Protein AF-A0A800DPE7-F1 (afdb_monomer)

Sequence (285 aa):
PIENLDELPYPSWHLVDTGCYPMPLSGEPFLMVATSKRFVKGVCDEIIATKRKFRWVCNSRVDSVNKALLYLMKEAGCWMIGYGIESGNQGILDMAGKGTTLKQAENAVKWAKEASLEVTGHLIVGLPYEDEKTINQTIKFAKQLELDYAQFYCAVPFPGSQLYNIAKENRWINTSDWRMFEQNYSVLDTEKISAKKIMKLRRKAYRKFYIRPKMFFRLFSKVSSVNKLVNLSRTAVDFISWVIDSRKEGYEWGSRKKTPLIGRILKGVSVLSSLLKMKKQPYVR

Mean predicted aligned error: 12.13 Å

Secondary structure (DSSP, 8-state):
--S-GGGS-TT-GGGS-GGG-BPTTT--B-------HHHHHHHHHHHHHTT----EEEEE-SSS--HHHHHHHHHTTEEEEEEEEE-S-HHHHHHTT----HHHHHHHHHHHHHTT-EEEEEEEES-TT--HHHHHHHHHHHHHS--SEEEEEEP---TTSHHHHHHHHTT-B----GGG-STTS--B--SS--HHHHHHHHHHHHHHHHT-HHHHHHHHHT---HHHHHHHHHHHHHHHHHHH-TTTT---TTS-----HHHHHHHHHSS-STTS----PPP--

Foldseek 3Di:
DPPDPVPDDPPDPVPDDQLVPADVPPRDRDDDDDDALVNLLVLLVVLVVVVPDDADEEEDELVRDDLVSLLSCVSSHYAAYEYAPAFLDQVLCVVVVVPDDLVSVQRSLVSNVVSNHAYEYEYEFPRPPDALVRLVSRLVSLQVRPHLHYDYWYDALDPPDPSVVVCVVQVQQQDPDPVQRGGLFDRGDDPRDGRVVRNVSNLVSLCSRCVDPVNVVVVVVPDPDPVVVVVVVVVVVLSVCVSPDPPPPPDDPPDPDDDPVVVVVVVVVVDDDVPPPPPDDDDDD

Structure (mmCIF, N/CA/C/O backbone):
data_AF-A0A800DPE7-F1
#
_entry.id   AF-A0A800DPE7-F1
#
loop_
_atom_site.group_PDB
_atom_site.id
_atom_site.type_symbol
_atom_site.label_atom_id
_atom_site.label_alt_id
_atom_site.label_comp_id
_atom_site.label_asym_id
_atom_site.label_entity_id
_atom_site.label_seq_id
_atom_site.pdbx_PDB_ins_code
_atom_site.Cartn_x
_atom_site.Cartn_y
_atom_site.Cartn_z
_atom_site.occupancy
_atom_site.B_iso_or_equiv
_atom_site.auth_seq_id
_atom_site.auth_comp_id
_atom_site.auth_asym_id
_atom_site.auth_atom_id
_atom_site.pdbx_PDB_model_num
ATOM 1 N N . PRO A 1 1 ? -23.110 -17.442 -12.988 1.00 55.81 1 PRO A N 1
ATOM 2 C CA . PRO A 1 1 ? -22.304 -16.765 -11.941 1.00 55.81 1 PRO A CA 1
ATOM 3 C C . PRO A 1 1 ? -23.156 -15.738 -11.193 1.00 55.81 1 PRO A C 1
ATOM 5 O O . PRO A 1 1 ? -23.942 -15.043 -11.826 1.00 55.81 1 PRO A O 1
ATOM 8 N N . ILE A 1 2 ? -23.030 -15.662 -9.869 1.00 57.25 2 ILE A N 1
ATOM 9 C CA . ILE A 1 2 ? -23.722 -14.640 -9.072 1.00 57.25 2 ILE A CA 1
ATOM 10 C C . ILE A 1 2 ? -23.016 -13.307 -9.332 1.00 57.25 2 ILE A C 1
ATOM 12 O O . ILE A 1 2 ? -21.839 -13.171 -9.002 1.00 57.25 2 ILE A O 1
ATOM 16 N N . GLU A 1 3 ? -23.705 -12.353 -9.962 1.00 56.81 3 GLU A N 1
ATOM 17 C CA . GLU A 1 3 ? -23.115 -11.060 -10.348 1.00 56.81 3 GLU A CA 1
ATOM 18 C C . GLU A 1 3 ? -22.782 -10.185 -9.132 1.00 56.81 3 GLU A C 1
ATOM 20 O O . GLU A 1 3 ? -21.788 -9.460 -9.146 1.00 56.81 3 GLU A O 1
ATOM 25 N N . ASN A 1 4 ? -23.566 -10.299 -8.054 1.00 63.38 4 ASN A N 1
ATOM 26 C CA . ASN A 1 4 ? -23.390 -9.520 -6.835 1.00 63.38 4 ASN A CA 1
ATOM 27 C C . ASN A 1 4 ? -23.557 -10.379 -5.568 1.00 63.38 4 ASN A C 1
ATOM 29 O O . ASN A 1 4 ? -24.661 -10.641 -5.097 1.00 63.38 4 ASN A O 1
ATOM 33 N N . LEU A 1 5 ? -22.433 -10.793 -4.977 1.00 62.06 5 LEU A N 1
ATOM 34 C CA . LEU A 1 5 ? -22.394 -11.582 -3.735 1.00 62.06 5 LEU A CA 1
ATOM 35 C C . LEU A 1 5 ? -23.015 -10.864 -2.522 1.00 62.06 5 LEU A C 1
ATOM 37 O O . LEU A 1 5 ? -23.369 -11.529 -1.548 1.00 62.06 5 LEU A O 1
ATOM 41 N N . ASP A 1 6 ? -23.150 -9.533 -2.553 1.00 63.12 6 ASP A N 1
ATOM 42 C CA . ASP A 1 6 ? -23.712 -8.771 -1.433 1.00 63.12 6 ASP A CA 1
ATOM 43 C C . ASP A 1 6 ? -25.246 -8.930 -1.309 1.00 63.12 6 ASP A C 1
ATOM 45 O O . ASP A 1 6 ? -25.792 -8.688 -0.226 1.00 63.12 6 ASP A O 1
ATOM 49 N N . GLU A 1 7 ? -25.931 -9.394 -2.363 1.00 68.38 7 GLU A N 1
ATOM 50 C CA . GLU A 1 7 ? -27.391 -9.607 -2.398 1.00 68.38 7 GLU A CA 1
ATOM 51 C C . GLU A 1 7 ? -27.841 -10.901 -1.704 1.00 68.38 7 GLU A C 1
ATOM 53 O O . GLU A 1 7 ? -28.983 -11.002 -1.254 1.00 68.38 7 GLU A O 1
ATOM 58 N N . LEU A 1 8 ? -26.948 -11.878 -1.534 1.00 64.12 8 LEU A N 1
ATOM 59 C CA . LEU A 1 8 ? -27.284 -13.145 -0.881 1.00 64.12 8 LEU A CA 1
ATOM 60 C C . LEU A 1 8 ? -27.509 -12.960 0.626 1.00 64.12 8 LEU A C 1
ATOM 62 O O . LEU A 1 8 ? -26.723 -12.265 1.271 1.00 64.12 8 LEU A O 1
ATOM 66 N N . PRO A 1 9 ? -28.519 -13.601 1.243 1.00 63.00 9 PRO A N 1
ATOM 67 C CA . PRO A 1 9 ? -28.660 -13.607 2.696 1.00 63.00 9 PRO A CA 1
ATOM 68 C C . PRO A 1 9 ? -27.379 -14.115 3.391 1.00 63.00 9 PRO A C 1
ATOM 70 O O . PRO A 1 9 ? -26.614 -14.907 2.849 1.00 63.00 9 PRO A O 1
ATOM 73 N N . TYR A 1 10 ? -27.092 -13.607 4.593 1.00 60.38 10 TYR A N 1
ATOM 74 C CA . TYR A 1 10 ? -25.918 -14.014 5.372 1.00 60.38 10 TYR A CA 1
ATOM 75 C C . TYR A 1 10 ? -26.378 -14.699 6.660 1.00 60.38 10 TYR A C 1
ATOM 77 O O . TYR A 1 10 ? -27.172 -14.084 7.375 1.00 60.38 10 TYR A O 1
ATOM 85 N N . PRO A 1 11 ? -25.863 -15.893 7.007 1.00 60.06 11 PRO A N 1
ATOM 86 C CA . PRO A 1 11 ? -24.931 -16.731 6.243 1.00 60.06 11 PRO A CA 1
ATOM 87 C C . PRO A 1 11 ? -25.635 -17.633 5.205 1.00 60.06 11 PRO A C 1
ATOM 89 O O . PRO A 1 11 ? -26.439 -18.484 5.574 1.00 60.06 11 PRO A O 1
ATOM 92 N N . SER A 1 12 ? -25.338 -17.507 3.904 1.00 66.69 12 SER A N 1
ATOM 93 C CA . SER A 1 12 ? -25.929 -18.392 2.874 1.00 66.69 12 SER A CA 1
ATOM 94 C C . SER A 1 12 ? -24.943 -18.847 1.793 1.00 66.69 12 SER A C 1
ATOM 96 O O . SER A 1 12 ? -25.282 -18.955 0.621 1.00 66.69 12 SER A O 1
ATOM 98 N N . TRP A 1 13 ? -23.709 -19.175 2.194 1.00 63.56 13 TRP A N 1
ATOM 99 C CA . TRP A 1 13 ? -22.682 -19.751 1.304 1.00 63.56 13 TRP A CA 1
ATOM 100 C C . TRP A 1 13 ? -23.112 -21.059 0.625 1.00 63.56 13 TRP A C 1
ATOM 102 O O . TRP A 1 13 ? -22.616 -21.375 -0.448 1.00 63.56 13 TRP A O 1
ATOM 112 N N . HIS A 1 14 ? -24.054 -21.794 1.223 1.00 67.50 14 HIS A N 1
ATOM 113 C CA . HIS A 1 14 ? -24.634 -23.012 0.651 1.00 67.50 14 HIS A CA 1
ATOM 114 C C . HIS A 1 14 ? -25.471 -22.758 -0.616 1.00 67.50 14 HIS A C 1
ATOM 116 O O . HIS A 1 14 ? -25.805 -23.708 -1.311 1.00 67.50 14 HIS A O 1
ATOM 122 N N . LEU A 1 15 ? -25.818 -21.499 -0.913 1.00 68.00 15 LEU A N 1
ATOM 123 C CA . LEU A 1 15 ? -26.561 -21.114 -2.117 1.00 68.00 15 LEU A CA 1
ATOM 124 C C . LEU A 1 15 ? -25.651 -20.828 -3.322 1.00 68.00 15 LEU A C 1
ATOM 126 O O . LEU A 1 15 ? -26.152 -20.548 -4.408 1.00 68.00 15 LEU A O 1
ATOM 130 N N . VAL A 1 16 ? -24.325 -20.852 -3.146 1.00 68.12 16 VAL A N 1
ATOM 131 C CA . VAL A 1 16 ? -23.373 -20.599 -4.233 1.00 68.12 16 VAL A CA 1
ATOM 132 C C . VAL A 1 16 ? -23.043 -21.916 -4.928 1.00 68.12 16 VAL A C 1
ATOM 134 O O . VAL A 1 16 ? -22.449 -22.800 -4.317 1.00 68.12 16 VAL A O 1
ATOM 137 N N . ASP A 1 17 ? -23.391 -22.029 -6.211 1.00 71.25 17 ASP A N 1
ATOM 138 C CA . ASP A 1 17 ? -22.970 -23.157 -7.043 1.00 71.25 17 ASP A CA 1
ATOM 139 C C . ASP A 1 17 ? -21.449 -23.118 -7.263 1.00 71.25 17 ASP A C 1
ATOM 141 O O . ASP A 1 17 ? -20.912 -22.261 -7.973 1.00 71.25 17 ASP A O 1
ATOM 145 N N . THR A 1 18 ? -20.744 -24.045 -6.616 1.00 66.50 18 THR A N 1
ATOM 146 C CA . THR A 1 18 ? -19.285 -24.168 -6.685 1.00 66.50 18 THR A CA 1
ATOM 147 C C . THR A 1 18 ? -18.812 -24.938 -7.914 1.00 66.50 18 THR A C 1
ATOM 149 O O . THR A 1 18 ? -17.633 -24.842 -8.256 1.00 66.50 18 THR A O 1
ATOM 152 N N . GLY A 1 19 ? -19.705 -25.641 -8.626 1.00 71.56 19 GLY A N 1
ATOM 153 C CA . GLY A 1 19 ? -19.376 -26.385 -9.847 1.00 71.56 19 GLY A CA 1
ATOM 154 C C . GLY A 1 19 ? -18.875 -25.486 -10.981 1.00 71.56 19 GLY A C 1
ATOM 155 O O . GLY A 1 19 ? -18.134 -25.931 -11.854 1.00 71.56 19 GLY A O 1
ATOM 156 N N . CYS A 1 20 ? -19.200 -24.193 -10.924 1.00 67.38 20 CYS A N 1
ATOM 157 C CA . CYS A 1 20 ? -18.728 -23.178 -11.862 1.00 67.38 20 CYS A CA 1
ATOM 158 C C . CYS A 1 20 ? -17.261 -22.745 -11.649 1.00 67.38 20 CYS A C 1
ATOM 160 O O . CYS A 1 20 ? -16.738 -21.973 -12.455 1.00 67.38 20 CYS A O 1
ATOM 162 N N . TYR A 1 21 ? -16.596 -23.194 -10.580 1.00 65.69 21 TYR A N 1
ATOM 163 C CA . TYR A 1 21 ? -15.249 -22.757 -10.207 1.00 65.69 21 TYR A CA 1
ATOM 164 C C . TYR A 1 21 ? -14.348 -23.974 -9.937 1.00 65.69 21 TYR A C 1
ATOM 166 O O . TYR A 1 21 ? -14.198 -24.373 -8.787 1.00 65.69 21 TYR A O 1
ATOM 174 N N . PRO A 1 22 ? -13.752 -24.600 -10.967 1.00 71.31 22 PRO A N 1
ATOM 175 C CA . PRO A 1 22 ? -12.845 -25.736 -10.791 1.00 71.31 22 PRO A CA 1
ATOM 176 C C . PRO A 1 22 ? -11.406 -25.285 -10.499 1.00 71.31 22 PRO A C 1
ATOM 178 O O . PRO A 1 22 ? -10.876 -24.388 -11.162 1.00 71.31 22 PRO A O 1
ATOM 181 N N . MET A 1 23 ? -10.744 -25.907 -9.517 1.00 66.75 23 MET A N 1
ATOM 182 C CA . MET A 1 23 ? -9.359 -25.580 -9.167 1.00 66.75 23 MET A CA 1
ATOM 183 C C . MET A 1 23 ? -8.428 -25.912 -10.337 1.00 66.75 23 MET A C 1
ATOM 185 O O . MET A 1 23 ? -8.473 -27.037 -10.852 1.00 66.75 23 MET A O 1
ATOM 189 N N . PRO A 1 24 ? -7.519 -24.995 -10.719 1.00 44.56 24 PRO A N 1
ATOM 190 C CA . PRO A 1 24 ? -6.449 -25.336 -11.641 1.00 44.56 24 PRO A CA 1
ATOM 191 C C . PRO A 1 24 ? -5.634 -26.476 -11.020 1.00 44.56 24 PRO A C 1
ATOM 193 O O . PRO A 1 24 ? -5.168 -26.335 -9.892 1.00 44.56 24 PRO A O 1
ATOM 196 N N . LEU A 1 25 ? -5.456 -27.573 -11.764 1.00 63.28 25 LEU A N 1
ATOM 197 C CA . LEU A 1 25 ? -4.723 -28.812 -11.428 1.00 63.28 25 LEU A CA 1
ATOM 198 C C . LEU A 1 25 ? -5.545 -29.968 -10.839 1.00 63.28 25 LEU A C 1
ATOM 200 O O . LEU A 1 25 ? -5.299 -31.099 -11.247 1.00 63.28 25 LEU A O 1
ATOM 204 N N . SER A 1 26 ? -6.493 -29.739 -9.925 1.00 79.06 26 SER A N 1
ATOM 205 C CA . SER A 1 26 ? -7.297 -30.842 -9.359 1.00 79.06 26 SER A CA 1
ATOM 206 C C . SER A 1 26 ? -8.658 -31.019 -10.029 1.00 79.06 26 SER A C 1
ATOM 208 O O . SER A 1 26 ? -9.234 -32.094 -9.929 1.00 79.06 26 SER A O 1
ATOM 210 N N . GLY A 1 27 ? -9.193 -29.983 -10.685 1.00 74.62 27 GLY A N 1
ATOM 211 C CA . GLY A 1 27 ? -10.546 -30.005 -11.257 1.00 74.62 27 GLY A CA 1
ATOM 212 C C . GLY A 1 27 ? -11.671 -29.974 -10.216 1.00 74.62 27 GLY A C 1
ATOM 213 O O . GLY A 1 27 ? -12.833 -29.841 -10.583 1.00 74.62 27 GLY A O 1
ATOM 214 N N . GLU A 1 28 ? -11.329 -30.045 -8.929 1.00 76.50 28 GLU A N 1
ATOM 215 C CA . GLU A 1 28 ? -12.284 -30.014 -7.825 1.00 76.50 28 GLU A CA 1
ATOM 216 C C . GLU A 1 28 ? -13.000 -28.657 -7.745 1.00 76.50 28 GLU A C 1
ATOM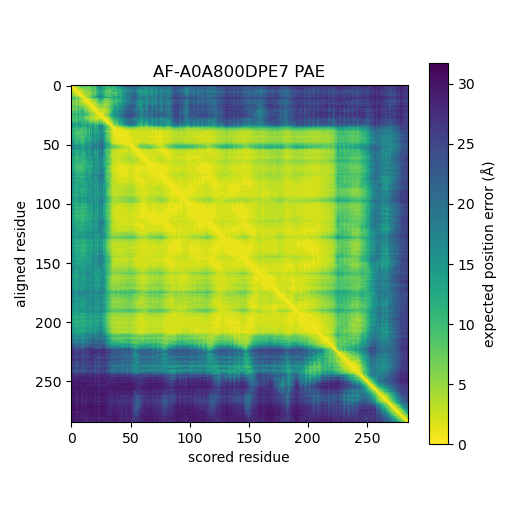 218 O O . GLU A 1 28 ? -12.336 -27.615 -7.860 1.00 76.50 28 GLU A O 1
ATOM 223 N N . PRO A 1 29 ? -14.325 -28.640 -7.503 1.00 72.50 29 PRO A N 1
ATOM 224 C CA . PRO A 1 29 ? -15.065 -27.417 -7.225 1.00 72.50 29 PRO A CA 1
ATOM 225 C C . PRO A 1 29 ? -14.457 -26.689 -6.024 1.00 72.50 29 PRO A C 1
ATOM 227 O O . PRO A 1 29 ? -14.269 -27.274 -4.955 1.00 72.50 29 PRO A O 1
ATOM 230 N N . PHE A 1 30 ? -14.180 -25.395 -6.160 1.00 57.34 30 PHE A N 1
ATOM 231 C CA . PHE A 1 30 ? -13.691 -24.573 -5.060 1.00 57.34 30 PHE A CA 1
ATOM 232 C C . PHE A 1 30 ? -14.443 -23.252 -4.977 1.00 57.34 30 PHE A C 1
ATOM 234 O O . PHE A 1 30 ? -14.686 -22.572 -5.968 1.00 57.34 30 PHE A O 1
ATOM 241 N N . LEU A 1 31 ? -14.772 -22.848 -3.753 1.00 56.03 31 LEU A N 1
ATOM 242 C CA . LEU A 1 31 ? -15.312 -21.526 -3.471 1.00 56.03 31 LEU A CA 1
ATOM 243 C C . LEU A 1 31 ? -14.218 -20.675 -2.835 1.00 56.03 31 LEU A C 1
ATOM 245 O O . LEU A 1 31 ? -13.852 -20.884 -1.677 1.00 56.03 31 LEU A O 1
ATOM 249 N N . MET A 1 32 ? -13.702 -19.688 -3.569 1.00 50.78 32 MET A N 1
ATOM 250 C CA . MET A 1 32 ? -12.848 -18.669 -2.965 1.00 50.78 32 MET A CA 1
ATOM 251 C C . MET A 1 32 ? -13.730 -17.649 -2.242 1.00 50.78 32 MET A C 1
ATOM 253 O O . MET A 1 32 ? -14.281 -16.735 -2.852 1.00 50.78 32 MET A O 1
ATOM 257 N N . VAL A 1 33 ? -13.864 -17.794 -0.923 1.00 52.16 33 VAL A N 1
ATOM 258 C CA . VAL A 1 33 ? -14.533 -16.785 -0.096 1.00 52.16 33 VAL A CA 1
ATOM 259 C C . VAL A 1 33 ? -13.566 -15.623 0.123 1.00 52.16 33 VAL A C 1
ATOM 261 O O . VAL A 1 33 ? -12.715 -15.651 1.011 1.00 52.16 33 VAL A O 1
ATOM 264 N N . ALA A 1 34 ? -13.680 -14.592 -0.711 1.00 54.34 34 ALA A N 1
ATOM 265 C CA . ALA A 1 34 ? -13.050 -13.307 -0.443 1.00 54.34 34 ALA A CA 1
ATOM 266 C C . ALA A 1 34 ? -13.840 -12.558 0.643 1.00 54.34 34 ALA A C 1
ATOM 268 O O . ALA A 1 34 ? -15.069 -12.618 0.696 1.00 54.34 34 ALA A O 1
ATOM 269 N N . THR A 1 35 ? -13.148 -11.828 1.517 1.00 64.75 35 THR A N 1
ATOM 270 C CA . THR A 1 35 ? -13.793 -10.988 2.536 1.00 64.75 35 THR A CA 1
ATOM 271 C C . THR A 1 35 ? -14.645 -9.902 1.874 1.00 64.75 35 THR A C 1
ATOM 273 O O . THR A 1 35 ? -14.100 -8.938 1.335 1.00 64.75 35 THR A O 1
ATOM 276 N N . SER A 1 36 ? -15.973 -10.040 1.928 1.00 77.69 36 SER A N 1
ATOM 277 C CA . SER A 1 36 ? -16.912 -9.009 1.475 1.00 77.69 36 SER A CA 1
ATOM 278 C C . SER A 1 36 ? -17.147 -7.954 2.556 1.00 77.69 36 SER A C 1
ATOM 280 O O . SER A 1 36 ? -16.926 -8.192 3.750 1.00 77.69 36 SER A O 1
ATOM 282 N N . LYS A 1 37 ? -17.657 -6.782 2.156 1.00 81.75 37 LYS A N 1
ATOM 283 C CA . LYS A 1 37 ? -18.055 -5.720 3.099 1.00 81.75 37 LYS A CA 1
ATOM 284 C C . LYS A 1 37 ? -19.069 -6.247 4.115 1.00 81.75 37 LYS A C 1
ATOM 286 O O . LYS A 1 37 ? -18.974 -5.935 5.301 1.00 81.75 37 LYS A O 1
ATOM 291 N N . ARG A 1 38 ? -20.003 -7.086 3.655 1.00 81.06 38 ARG A N 1
ATOM 292 C CA . ARG A 1 38 ? -21.035 -7.711 4.485 1.00 81.06 38 ARG A CA 1
ATOM 293 C C . ARG A 1 38 ? -20.459 -8.688 5.507 1.00 81.06 38 ARG A C 1
ATOM 295 O O . ARG A 1 38 ? -20.854 -8.631 6.668 1.00 81.06 38 ARG A O 1
ATOM 302 N N . PHE A 1 39 ? -19.504 -9.528 5.107 1.00 85.44 39 PHE A N 1
ATOM 303 C CA . PHE A 1 39 ? -18.824 -10.436 6.034 1.00 85.44 39 PHE A CA 1
ATOM 304 C C . PHE A 1 39 ? -18.105 -9.658 7.141 1.00 85.44 39 PHE A C 1
ATOM 306 O O . PHE A 1 39 ? -18.304 -9.932 8.323 1.00 85.44 39 PHE A O 1
ATOM 313 N N . VAL A 1 40 ? -17.325 -8.634 6.770 1.00 89.38 40 VAL A N 1
ATOM 314 C CA . VAL A 1 40 ? -16.604 -7.799 7.745 1.00 89.38 40 VAL A CA 1
ATOM 315 C C . VAL A 1 40 ? -17.580 -7.094 8.684 1.00 89.38 40 VAL A C 1
ATOM 317 O O . VAL A 1 40 ? -17.338 -7.069 9.891 1.00 89.38 40 VAL A O 1
ATOM 320 N N . LYS A 1 41 ? -18.699 -6.577 8.158 1.00 90.69 41 LYS A N 1
ATOM 321 C CA . LYS A 1 41 ? -19.769 -5.995 8.973 1.00 90.69 41 LYS A CA 1
ATOM 322 C C . LYS A 1 41 ? -20.285 -6.999 10.010 1.00 90.69 41 LYS A C 1
ATOM 324 O O . LYS A 1 41 ? -20.274 -6.675 11.189 1.00 90.69 41 LYS A O 1
ATOM 329 N N . GLY A 1 42 ? -20.656 -8.211 9.591 1.00 88.19 42 GLY A N 1
ATOM 330 C CA . GLY A 1 42 ? -21.172 -9.245 10.496 1.00 88.19 42 GLY A CA 1
ATOM 331 C C . GLY A 1 42 ? -20.177 -9.650 11.586 1.00 88.19 42 GLY A C 1
ATOM 332 O O . GLY A 1 42 ? -20.554 -9.777 12.746 1.00 88.19 42 GLY A O 1
ATOM 333 N N . VAL A 1 43 ? -18.889 -9.772 11.246 1.00 88.25 43 VAL A N 1
ATOM 334 C CA . VAL A 1 43 ? -17.830 -10.026 12.239 1.00 88.25 43 VAL A CA 1
ATOM 335 C C . VAL A 1 43 ? -17.730 -8.878 13.246 1.00 88.25 43 VAL A C 1
ATOM 337 O O . VAL A 1 43 ? -17.605 -9.124 14.444 1.00 88.25 43 VAL A O 1
ATOM 340 N N . CYS A 1 44 ? -17.790 -7.626 12.787 1.00 91.25 44 CYS A N 1
ATOM 341 C CA . CYS A 1 44 ? -17.728 -6.468 13.676 1.00 91.25 44 CYS A CA 1
ATOM 342 C C . CYS A 1 44 ? -18.957 -6.377 14.590 1.00 91.25 44 CYS A C 1
ATOM 344 O O . CYS A 1 44 ? -18.791 -6.175 15.792 1.00 91.25 44 CYS A O 1
ATOM 346 N N . ASP A 1 45 ? -20.156 -6.573 14.037 1.00 93.00 45 ASP A N 1
ATOM 347 C CA . ASP A 1 45 ? -21.413 -6.580 14.791 1.00 93.00 45 ASP A CA 1
ATOM 348 C C . ASP A 1 45 ? -21.365 -7.631 15.914 1.00 93.00 45 ASP A C 1
ATOM 350 O O . ASP A 1 45 ? -21.681 -7.324 17.061 1.00 93.00 45 ASP A O 1
ATOM 354 N N . GLU A 1 46 ? -20.880 -8.842 15.619 1.00 89.12 46 GLU A N 1
ATOM 355 C CA . GLU A 1 46 ? -20.760 -9.926 16.602 1.00 89.12 46 GLU A CA 1
ATOM 356 C C . GLU A 1 46 ? -19.726 -9.617 17.697 1.00 89.12 46 GLU A C 1
ATOM 358 O O . GLU A 1 46 ? -19.957 -9.876 18.882 1.00 89.12 46 GLU A O 1
ATOM 363 N N . ILE A 1 47 ? -18.583 -9.018 17.339 1.00 84.88 47 ILE A N 1
ATOM 364 C CA . ILE A 1 47 ? -17.574 -8.582 18.320 1.00 84.88 47 ILE A CA 1
ATOM 365 C C . ILE A 1 47 ? -18.177 -7.565 19.297 1.00 84.88 47 ILE A C 1
ATOM 367 O O . ILE A 1 47 ? -17.954 -7.667 20.510 1.00 84.88 47 ILE A O 1
ATOM 371 N N . ILE A 1 48 ? -18.946 -6.605 18.776 1.00 91.44 48 ILE A N 1
ATOM 372 C CA . ILE A 1 48 ? -19.598 -5.556 19.566 1.00 91.44 48 ILE A CA 1
ATOM 373 C C . ILE A 1 48 ? -20.700 -6.161 20.445 1.00 91.44 48 ILE A C 1
ATOM 375 O O . ILE A 1 48 ? -20.705 -5.928 21.657 1.00 91.44 48 ILE A O 1
ATOM 379 N N . ALA A 1 49 ? -21.575 -6.995 19.877 1.00 92.06 49 ALA A N 1
ATOM 380 C CA . ALA A 1 49 ? -22.678 -7.645 20.586 1.00 92.06 49 ALA A CA 1
ATOM 381 C C . ALA A 1 49 ? -22.182 -8.523 21.746 1.00 92.06 49 ALA A C 1
ATOM 383 O O . ALA A 1 49 ? -22.701 -8.449 22.862 1.00 92.06 49 ALA A O 1
ATOM 384 N N . THR A 1 50 ? -21.113 -9.290 21.518 1.00 87.31 50 THR A N 1
ATOM 385 C CA . THR A 1 50 ? -20.493 -10.148 22.541 1.00 87.31 50 THR A CA 1
ATOM 386 C C . THR A 1 50 ? -19.575 -9.393 23.505 1.00 87.31 50 THR A C 1
ATOM 388 O O . THR A 1 50 ? -19.019 -9.997 24.425 1.00 87.31 50 THR A O 1
ATOM 391 N N . LYS A 1 51 ? -19.405 -8.073 23.325 1.00 89.38 51 LYS A N 1
ATOM 392 C CA . LYS A 1 51 ? -18.561 -7.187 24.148 1.00 89.38 51 LYS A CA 1
ATOM 393 C C . LYS A 1 51 ? -17.116 -7.682 24.286 1.00 89.38 51 LYS A C 1
ATOM 395 O O . LYS A 1 51 ? -16.454 -7.429 25.301 1.00 89.38 51 LYS A O 1
ATOM 400 N N . ARG A 1 52 ? -16.601 -8.388 23.275 1.00 77.06 52 ARG A N 1
ATOM 401 C CA . ARG A 1 52 ? -15.226 -8.901 23.277 1.00 77.06 52 ARG A CA 1
ATOM 402 C C . ARG A 1 52 ? -14.244 -7.747 23.112 1.00 77.06 52 ARG A C 1
ATOM 404 O O . ARG A 1 52 ? -14.367 -6.926 22.213 1.00 77.06 52 ARG A O 1
ATOM 411 N N . LYS A 1 53 ? -13.227 -7.701 23.974 1.00 78.38 53 LYS A N 1
ATOM 412 C CA . LYS A 1 53 ? -12.213 -6.638 23.968 1.00 78.38 53 LYS A CA 1
ATOM 413 C C . LYS A 1 53 ? -10.879 -7.174 23.471 1.00 78.38 53 LYS A C 1
ATOM 415 O O . LYS A 1 53 ? -10.067 -7.656 24.256 1.00 78.38 53 LYS A O 1
ATOM 420 N N . PHE A 1 54 ? -10.635 -7.062 22.172 1.00 77.88 54 PHE A N 1
ATOM 421 C CA . PHE A 1 54 ? -9.319 -7.310 21.591 1.00 77.88 54 PHE A CA 1
ATOM 422 C C . PHE A 1 54 ? -9.032 -6.321 20.464 1.00 77.88 54 PHE A C 1
ATOM 424 O O . PHE A 1 54 ? -9.932 -5.721 19.884 1.00 77.88 54 PHE A O 1
ATOM 431 N N . ARG A 1 55 ? -7.743 -6.118 20.189 1.00 77.69 55 ARG A N 1
ATOM 432 C CA . ARG A 1 55 ? -7.273 -5.221 19.135 1.00 77.69 55 ARG A CA 1
ATOM 433 C C . ARG A 1 55 ? -6.840 -6.036 17.934 1.00 77.69 55 ARG A C 1
ATOM 435 O O . ARG A 1 55 ? -6.091 -6.997 18.094 1.00 77.69 55 ARG A O 1
ATOM 442 N N . TRP A 1 56 ? -7.237 -5.604 16.747 1.00 82.69 56 TRP A N 1
ATOM 443 C CA . TRP A 1 56 ? -6.858 -6.264 15.504 1.00 82.69 56 TRP A CA 1
ATOM 444 C C . TRP A 1 56 ? -6.472 -5.260 14.417 1.00 82.69 56 TRP A C 1
ATOM 446 O O . TRP A 1 56 ? -6.661 -4.047 14.551 1.00 82.69 56 TRP A O 1
ATOM 456 N N . VAL A 1 57 ? -5.838 -5.792 13.377 1.00 85.94 57 VAL A N 1
ATOM 457 C CA . VAL A 1 57 ? -5.389 -5.067 12.188 1.00 85.94 57 VAL A CA 1
ATOM 458 C C . VAL A 1 57 ? -5.807 -5.861 10.962 1.00 85.94 57 VAL A C 1
ATOM 460 O O . VAL A 1 57 ? -5.974 -7.078 11.045 1.00 85.94 57 VAL A O 1
ATOM 463 N N . CYS A 1 58 ? -5.955 -5.196 9.826 1.00 87.94 58 CYS A N 1
ATOM 464 C CA . CYS A 1 58 ? -6.278 -5.863 8.570 1.00 87.94 58 CYS A CA 1
ATOM 465 C C . CYS A 1 58 ? -5.608 -5.175 7.383 1.00 87.94 58 CYS A C 1
ATOM 467 O O . CYS A 1 58 ? -5.145 -4.039 7.492 1.00 87.94 58 CYS A O 1
ATOM 469 N N . ASN A 1 59 ? -5.592 -5.868 6.247 1.00 92.56 59 ASN A N 1
ATOM 470 C CA . ASN A 1 59 ? -5.240 -5.300 4.953 1.00 92.56 59 ASN A CA 1
ATOM 471 C C . ASN A 1 59 ? -6.483 -5.297 4.062 1.00 92.56 59 ASN A C 1
ATOM 473 O O . ASN A 1 59 ? -7.279 -6.231 4.116 1.00 92.56 59 ASN A O 1
ATOM 477 N N . SER A 1 60 ? -6.637 -4.266 3.239 1.00 93.38 60 SER A N 1
ATOM 478 C CA . SER A 1 60 ? -7.762 -4.122 2.320 1.00 93.38 60 SER A CA 1
ATOM 479 C C . SER A 1 60 ? -7.325 -3.474 1.010 1.00 93.38 60 SER A C 1
ATOM 481 O O . SER A 1 60 ? -6.310 -2.772 0.933 1.00 93.38 60 SER A O 1
ATOM 483 N N . ARG A 1 61 ? -8.133 -3.658 -0.034 1.00 93.69 61 ARG A N 1
ATOM 484 C CA . ARG A 1 61 ? -8.103 -2.768 -1.195 1.00 93.69 61 ARG A CA 1
ATOM 485 C C . ARG A 1 61 ? -8.786 -1.440 -0.860 1.00 93.69 61 ARG A C 1
ATOM 487 O O . ARG A 1 61 ? -9.587 -1.357 0.075 1.00 93.69 61 ARG A O 1
ATOM 494 N N . VAL A 1 62 ? -8.462 -0.407 -1.632 1.00 94.81 62 VAL A N 1
ATOM 495 C CA . VAL A 1 62 ? -8.996 0.954 -1.447 1.00 94.81 62 VAL A CA 1
ATOM 496 C C . VAL A 1 62 ? -10.445 1.105 -1.935 1.00 94.81 62 VAL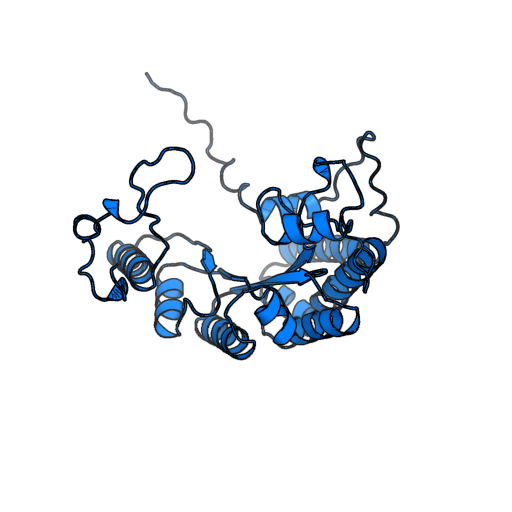 A C 1
ATOM 498 O O . VAL A 1 62 ? -11.162 1.977 -1.461 1.00 94.81 62 VAL A O 1
ATOM 501 N N . ASP A 1 63 ? -10.897 0.241 -2.842 1.00 93.56 63 ASP A N 1
ATOM 502 C CA . ASP A 1 63 ? -12.258 0.179 -3.400 1.00 93.56 63 ASP A CA 1
ATOM 503 C C . ASP A 1 63 ? -13.207 -0.741 -2.597 1.00 93.56 63 ASP A C 1
ATOM 505 O O . ASP A 1 63 ? -14.433 -0.661 -2.715 1.00 93.56 63 ASP A O 1
ATOM 509 N N . SER A 1 64 ? -12.661 -1.575 -1.709 1.00 91.12 64 SER A N 1
ATOM 510 C CA . SER A 1 64 ? -13.428 -2.510 -0.874 1.00 91.12 64 SER A CA 1
ATOM 511 C C . SER A 1 64 ? -13.938 -1.915 0.444 1.00 91.12 64 SER A C 1
ATOM 513 O O . SER A 1 64 ? -14.541 -2.634 1.236 1.00 91.12 64 SER A O 1
ATOM 515 N N . VAL A 1 65 ? -13.766 -0.615 0.692 1.00 92.69 65 VAL A N 1
ATOM 516 C CA . VAL A 1 65 ? -14.181 0.046 1.944 1.00 92.69 65 VAL A CA 1
ATOM 517 C C . VAL A 1 65 ? -15.128 1.217 1.695 1.00 92.69 65 VAL A C 1
ATOM 519 O O . VAL A 1 65 ? -15.171 1.792 0.611 1.00 92.69 65 VAL A O 1
ATOM 522 N N . ASN A 1 66 ? -15.895 1.583 2.718 1.00 94.38 66 ASN A N 1
ATOM 523 C CA . ASN A 1 66 ? -16.627 2.844 2.778 1.00 94.38 66 ASN A CA 1
ATOM 524 C C . ASN A 1 66 ? -16.525 3.425 4.195 1.00 94.38 66 ASN A C 1
ATOM 526 O O . ASN A 1 66 ? -16.051 2.761 5.120 1.00 94.38 66 ASN A O 1
ATOM 530 N N . LYS A 1 67 ? -16.967 4.673 4.364 1.00 95.62 67 LYS A N 1
ATOM 531 C CA . LYS A 1 67 ? -16.870 5.384 5.641 1.00 95.62 67 LYS A CA 1
ATOM 532 C C . LYS A 1 67 ? -17.564 4.629 6.783 1.00 95.62 67 LYS A C 1
ATOM 534 O O . LYS A 1 67 ? -16.929 4.392 7.803 1.00 95.62 67 LYS A O 1
ATOM 539 N N . ALA A 1 68 ? -18.815 4.199 6.598 1.00 96.25 68 ALA A N 1
ATOM 540 C CA . ALA A 1 68 ? -19.593 3.512 7.634 1.00 96.25 68 ALA A CA 1
ATOM 541 C C . ALA A 1 68 ? -18.917 2.222 8.131 1.00 96.25 68 ALA A C 1
ATOM 543 O O . ALA A 1 68 ? -18.800 2.011 9.337 1.00 96.25 68 ALA A O 1
ATOM 544 N N . LEU A 1 69 ? -18.399 1.404 7.210 1.00 95.94 69 LEU A N 1
ATOM 545 C CA . LEU A 1 69 ? -17.684 0.178 7.552 1.00 95.94 69 LEU A CA 1
ATOM 546 C C . LEU A 1 69 ? -16.434 0.469 8.392 1.00 95.94 69 LEU A C 1
ATOM 548 O O . LEU A 1 69 ? -16.177 -0.232 9.362 1.00 95.94 69 LEU A O 1
ATOM 552 N N . LEU A 1 70 ? -15.678 1.519 8.066 1.00 97.75 70 LEU A N 1
ATOM 553 C CA . LEU A 1 70 ? -14.459 1.871 8.800 1.00 97.75 70 LEU A CA 1
ATOM 554 C C . LEU A 1 70 ? -14.746 2.339 10.237 1.00 97.75 70 LEU A C 1
ATOM 556 O O . LEU A 1 70 ? -13.982 1.995 11.140 1.00 97.75 70 LEU A O 1
ATOM 560 N N . TYR A 1 71 ? -15.845 3.067 10.472 1.00 97.94 71 TYR A N 1
ATOM 561 C CA . TYR A 1 71 ? -16.292 3.399 11.835 1.00 97.94 71 TYR A CA 1
ATOM 562 C C . TYR A 1 71 ? -16.675 2.147 12.621 1.00 97.94 71 TYR A C 1
ATOM 564 O O . TYR A 1 71 ? -16.225 1.978 13.753 1.00 97.94 71 TYR A O 1
ATOM 572 N N . LEU A 1 72 ? -17.433 1.242 12.002 1.00 96.69 72 LEU A N 1
ATOM 573 C CA . LEU A 1 72 ? -17.825 -0.013 12.636 1.00 96.69 72 LEU A CA 1
ATOM 574 C C . LEU A 1 72 ? -16.603 -0.878 12.984 1.00 96.69 72 LEU A C 1
ATOM 576 O O . LEU A 1 72 ? -16.497 -1.403 14.089 1.00 96.69 72 LEU A O 1
ATOM 580 N N . MET A 1 73 ? -15.631 -0.976 12.073 1.00 95.88 73 MET A N 1
ATOM 581 C CA . MET A 1 73 ? -14.373 -1.680 12.330 1.00 95.88 73 MET A CA 1
ATOM 582 C C . MET A 1 73 ? -13.620 -1.065 13.513 1.00 95.88 73 MET A C 1
ATOM 584 O O . MET A 1 73 ? -13.081 -1.800 14.342 1.00 95.88 73 MET A O 1
ATOM 588 N N . LYS A 1 74 ? -13.573 0.272 13.607 1.00 95.56 74 LYS A N 1
ATOM 589 C CA . LYS A 1 74 ? -12.952 0.975 14.737 1.00 95.56 74 LYS A CA 1
ATOM 590 C C . LYS A 1 74 ? -13.622 0.609 16.060 1.00 95.56 74 LYS A C 1
ATOM 592 O O . LYS A 1 74 ? -12.919 0.321 17.030 1.00 95.56 74 LYS A O 1
ATOM 597 N N . GLU A 1 75 ? -14.950 0.626 16.091 1.00 95.38 75 GLU A N 1
ATOM 598 C CA . GLU A 1 75 ? -15.748 0.262 17.264 1.00 95.38 75 GLU A CA 1
ATOM 599 C C . GLU A 1 75 ? -15.502 -1.196 17.680 1.00 95.38 75 GLU A C 1
ATOM 601 O O . GLU A 1 75 ? -15.254 -1.473 18.852 1.00 95.38 75 GLU A O 1
ATOM 606 N N . ALA A 1 76 ? -15.417 -2.105 16.707 1.00 91.25 76 ALA A N 1
ATOM 607 C CA . ALA A 1 76 ? -15.096 -3.517 16.911 1.00 91.25 76 ALA A CA 1
ATOM 608 C C . ALA A 1 76 ? -13.615 -3.798 17.250 1.00 91.25 76 ALA A C 1
ATOM 610 O O . ALA A 1 76 ? -13.185 -4.951 17.249 1.00 91.25 76 ALA A O 1
ATOM 611 N N . GLY A 1 77 ? -12.798 -2.776 17.526 1.00 83.94 77 GLY A N 1
ATOM 612 C CA . GLY A 1 77 ? -11.418 -2.941 17.996 1.00 83.94 77 GLY A CA 1
ATOM 613 C C . GLY A 1 77 ? -10.340 -2.958 16.906 1.00 83.94 77 GLY A C 1
ATOM 614 O O . GLY A 1 77 ? -9.158 -3.163 17.224 1.00 83.94 77 GLY A O 1
ATOM 615 N N . CYS A 1 78 ? -10.685 -2.690 15.641 1.00 91.75 78 CYS A N 1
ATOM 616 C CA . CYS A 1 78 ? -9.682 -2.412 14.616 1.00 91.75 78 CYS A CA 1
ATOM 617 C C . CYS A 1 78 ? -8.976 -1.104 14.959 1.00 91.75 78 CYS A C 1
ATOM 619 O O . CYS A 1 78 ? -9.607 -0.069 15.175 1.00 91.75 78 CYS A O 1
ATOM 621 N N . TRP A 1 79 ? -7.649 -1.119 15.002 1.00 86.44 79 TRP A N 1
ATOM 622 C CA . TRP A 1 79 ? -6.884 0.098 15.282 1.00 86.44 79 TRP A CA 1
ATOM 623 C C 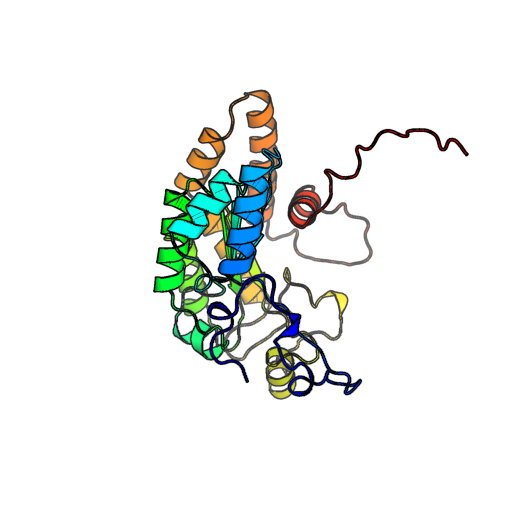. TRP A 1 79 ? -6.001 0.540 14.117 1.00 86.44 79 TRP A C 1
ATOM 625 O O . TRP A 1 79 ? -5.618 1.709 14.086 1.00 86.44 79 TRP A O 1
ATOM 635 N N . MET A 1 80 ? -5.710 -0.349 13.162 1.00 91.06 80 MET A N 1
ATOM 636 C CA . MET A 1 80 ? -4.911 -0.043 11.975 1.00 91.06 80 MET A CA 1
ATOM 637 C C . MET A 1 80 ? -5.389 -0.832 10.755 1.00 91.06 80 MET A C 1
ATOM 639 O O . MET A 1 80 ? -5.683 -2.024 10.860 1.00 91.06 80 MET A O 1
ATOM 643 N N . ILE A 1 81 ? -5.391 -0.176 9.595 1.00 95.62 81 ILE A N 1
ATOM 644 C CA . ILE A 1 81 ? -5.673 -0.781 8.290 1.00 95.62 81 ILE A CA 1
ATOM 645 C C . ILE A 1 81 ? -4.517 -0.539 7.309 1.00 95.62 81 ILE A C 1
ATOM 647 O O . ILE A 1 81 ? -3.968 0.562 7.230 1.00 95.62 81 ILE A O 1
ATOM 651 N N . GLY A 1 82 ? -4.125 -1.577 6.574 1.00 96.81 82 GLY A N 1
ATOM 652 C CA . GLY A 1 82 ? -3.164 -1.511 5.477 1.00 96.81 82 GLY A CA 1
ATOM 653 C C . GLY A 1 82 ? -3.866 -1.446 4.122 1.00 96.81 82 GLY A C 1
ATOM 654 O O . GLY A 1 82 ? -4.724 -2.276 3.834 1.00 96.81 82 GLY A O 1
ATOM 655 N N . TYR A 1 83 ? -3.498 -0.490 3.270 1.00 97.94 83 TYR A N 1
ATOM 656 C CA . TYR A 1 83 ? -4.019 -0.379 1.907 1.00 97.94 83 TYR A CA 1
ATOM 657 C C . TYR A 1 83 ? -2.956 -0.706 0.862 1.00 97.94 83 TYR A C 1
ATOM 659 O O . TYR A 1 83 ? -1.881 -0.103 0.848 1.00 97.94 83 TYR A O 1
ATOM 667 N N . GLY A 1 84 ? -3.290 -1.616 -0.055 1.00 96.62 84 GLY A N 1
ATOM 668 C CA . GLY A 1 84 ? -2.539 -1.828 -1.295 1.00 96.62 84 GLY A CA 1
ATOM 669 C C . GLY A 1 84 ? -2.762 -0.675 -2.270 1.00 96.62 84 GLY A C 1
ATOM 670 O O . GLY A 1 84 ? -3.714 -0.729 -3.045 1.00 96.62 84 GLY A O 1
ATOM 671 N N . ILE A 1 85 ? -1.913 0.356 -2.196 1.00 97.88 85 ILE A N 1
ATOM 672 C CA . ILE A 1 85 ? -1.951 1.554 -3.058 1.00 97.88 85 ILE A CA 1
ATOM 673 C C . ILE A 1 85 ? -1.119 1.337 -4.323 1.00 97.88 85 ILE A C 1
ATOM 675 O O . ILE A 1 85 ? -1.513 1.777 -5.393 1.00 97.88 85 ILE A O 1
ATOM 679 N N . GLU A 1 86 ? 0.014 0.646 -4.186 1.00 97.38 86 GLU A N 1
ATOM 680 C CA . GLU A 1 86 ? 0.929 0.218 -5.251 1.00 97.38 86 GLU A CA 1
ATOM 681 C C . GLU A 1 86 ? 1.668 1.356 -5.965 1.00 97.38 86 GLU A C 1
ATOM 683 O O . GLU A 1 86 ? 2.887 1.418 -5.852 1.00 97.38 86 GLU A O 1
ATOM 688 N N . SER A 1 87 ? 0.983 2.296 -6.613 1.00 97.94 87 SER A N 1
ATOM 689 C CA . SER A 1 87 ? 1.606 3.387 -7.371 1.00 97.94 87 SER A CA 1
ATOM 690 C C . SER A 1 87 ? 0.877 4.718 -7.181 1.00 97.94 87 SER A C 1
ATOM 692 O O . SER A 1 87 ? -0.316 4.769 -6.899 1.00 97.94 87 SER A O 1
ATOM 694 N N . GLY A 1 88 ? 1.614 5.822 -7.322 1.00 97.56 88 GLY A N 1
ATOM 695 C CA . GLY A 1 88 ? 1.063 7.181 -7.389 1.00 97.56 88 GLY A CA 1
ATOM 696 C C . GLY A 1 88 ? 0.915 7.706 -8.814 1.00 97.56 88 GLY A C 1
ATOM 697 O O . GLY A 1 88 ? 0.754 8.911 -9.001 1.00 97.56 88 GLY A O 1
ATOM 698 N N . ASN A 1 89 ? 1.022 6.832 -9.815 1.00 98.25 89 ASN A N 1
ATOM 699 C CA . ASN A 1 89 ? 0.767 7.136 -11.216 1.00 98.25 89 ASN A CA 1
ATOM 700 C C . ASN A 1 89 ? -0.383 6.255 -11.723 1.00 98.25 89 ASN A C 1
ATOM 702 O O . ASN A 1 89 ? -0.280 5.031 -11.670 1.00 98.25 89 ASN A O 1
ATOM 706 N N . GLN A 1 90 ? -1.452 6.877 -12.233 1.00 97.81 90 GLN A N 1
ATOM 707 C CA . GLN A 1 90 ? -2.639 6.149 -12.692 1.00 97.81 90 GLN A CA 1
ATOM 708 C C . GLN A 1 90 ? -2.325 5.183 -13.844 1.00 97.81 90 GLN A C 1
ATOM 710 O O . GLN A 1 90 ? -2.705 4.026 -13.768 1.00 97.81 90 GLN A O 1
ATOM 715 N N . GLY A 1 91 ? -1.538 5.602 -14.839 1.00 97.50 91 GLY A N 1
ATOM 716 C CA . GLY A 1 91 ? -1.170 4.735 -15.963 1.00 97.50 91 GLY A CA 1
ATOM 717 C C . GLY A 1 91 ? -0.389 3.484 -15.541 1.00 97.50 91 GLY A C 1
ATOM 718 O O . GLY A 1 91 ? -0.607 2.413 -16.097 1.00 97.50 91 GLY A O 1
ATOM 719 N N . ILE A 1 92 ? 0.479 3.580 -14.526 1.00 96.88 92 ILE A N 1
ATOM 720 C CA . ILE A 1 92 ? 1.166 2.406 -13.956 1.00 96.88 92 ILE A CA 1
ATOM 721 C C . ILE A 1 92 ? 0.171 1.468 -13.257 1.00 96.88 92 ILE A C 1
ATOM 723 O O . ILE A 1 92 ? 0.291 0.255 -13.406 1.00 96.88 92 ILE A O 1
ATOM 727 N N . LEU A 1 93 ? -0.812 2.001 -12.519 1.00 96.56 93 LEU A N 1
ATOM 728 C CA . LEU A 1 93 ? -1.864 1.186 -11.890 1.00 96.56 93 LEU A CA 1
ATOM 729 C C . LEU A 1 93 ? -2.715 0.453 -12.929 1.00 96.56 93 LEU A C 1
ATOM 731 O O . LEU A 1 93 ? -3.037 -0.721 -12.739 1.00 96.56 93 LEU A O 1
ATOM 735 N N . ASP A 1 94 ? -3.053 1.144 -14.015 1.00 95.88 94 ASP A N 1
ATOM 736 C CA . ASP A 1 94 ? -3.865 0.602 -15.100 1.00 95.88 94 ASP A CA 1
ATOM 737 C C . ASP A 1 94 ? -3.107 -0.524 -15.821 1.00 95.88 94 ASP A C 1
ATOM 739 O O . ASP A 1 94 ? -3.639 -1.622 -15.977 1.00 95.88 94 ASP A O 1
ATOM 743 N N . MET A 1 95 ? -1.827 -0.311 -16.157 1.00 92.94 95 MET A N 1
ATOM 744 C CA . MET A 1 95 ? -0.972 -1.341 -16.768 1.00 92.94 95 MET A CA 1
ATOM 745 C C . MET A 1 95 ? -0.694 -2.528 -15.840 1.00 92.94 95 MET A C 1
ATOM 747 O O . MET A 1 95 ? -0.545 -3.651 -16.312 1.00 92.94 95 MET A O 1
ATOM 751 N N . ALA A 1 96 ? -0.634 -2.305 -14.525 1.00 90.56 96 ALA A N 1
ATOM 752 C CA . ALA A 1 96 ? -0.493 -3.374 -13.537 1.00 90.56 96 ALA A CA 1
ATOM 753 C C . ALA A 1 96 ? -1.801 -4.155 -13.297 1.00 90.56 96 ALA A C 1
ATOM 755 O O . ALA A 1 96 ? -1.808 -5.094 -12.502 1.00 90.56 96 ALA A O 1
ATOM 756 N N . GLY A 1 97 ? -2.912 -3.768 -13.937 1.00 90.62 97 GLY A N 1
ATOM 757 C CA . GLY A 1 97 ? -4.205 -4.430 -13.772 1.00 90.62 97 GLY A CA 1
ATOM 758 C C . GLY A 1 97 ? -4.812 -4.243 -12.380 1.00 90.62 97 GLY A C 1
ATOM 759 O O . GLY A 1 97 ? -5.611 -5.065 -11.934 1.00 90.62 97 GLY A O 1
ATOM 760 N N . LYS A 1 98 ? -4.442 -3.177 -11.656 1.00 91.69 98 LYS A N 1
ATOM 761 C CA . LYS A 1 98 ? -4.895 -2.978 -10.271 1.00 91.69 98 LYS A CA 1
ATOM 762 C C . LYS A 1 98 ? -6.399 -2.692 -10.178 1.00 91.69 98 LYS A C 1
ATOM 764 O O . LYS A 1 98 ? -7.051 -3.087 -9.201 1.00 91.69 98 LYS A O 1
ATOM 769 N N . GLY A 1 99 ? -6.938 -1.987 -11.175 1.00 92.62 99 GLY A N 1
ATOM 770 C CA . GLY A 1 99 ? -8.356 -1.625 -11.256 1.00 92.62 99 GLY A CA 1
ATOM 771 C C . GLY A 1 99 ? -8.806 -0.605 -10.204 1.00 92.62 99 GLY A C 1
ATOM 772 O O . GLY A 1 99 ? -9.982 -0.565 -9.863 1.00 92.62 99 GLY A O 1
ATOM 773 N N . THR A 1 100 ? -7.885 0.195 -9.651 1.00 96.00 100 THR A N 1
ATOM 774 C CA . THR A 1 100 ? -8.208 1.270 -8.696 1.00 96.00 100 THR A CA 1
ATOM 775 C C . THR A 1 100 ? -7.665 2.610 -9.157 1.00 96.00 100 THR A C 1
ATOM 777 O O . THR A 1 100 ? -6.619 2.680 -9.800 1.00 96.00 100 THR A O 1
ATOM 780 N N . THR A 1 101 ? -8.321 3.687 -8.743 1.00 98.00 101 THR A N 1
ATOM 781 C CA . THR A 1 101 ? -7.886 5.053 -9.024 1.00 98.00 101 THR A CA 1
ATOM 782 C C . THR A 1 101 ? -7.124 5.672 -7.857 1.00 98.00 101 THR A C 1
ATOM 784 O O . THR A 1 101 ? -7.377 5.369 -6.685 1.00 98.00 101 THR A O 1
ATOM 787 N N . LEU A 1 102 ? -6.251 6.637 -8.159 1.00 98.25 102 LEU A N 1
ATOM 788 C CA . LEU A 1 102 ? -5.618 7.475 -7.133 1.00 98.25 102 LEU A CA 1
ATOM 789 C C . LEU A 1 102 ? -6.669 8.144 -6.234 1.00 98.25 102 LEU A C 1
ATOM 791 O O . LEU A 1 102 ? -6.477 8.245 -5.022 1.00 98.25 102 LEU A O 1
ATOM 795 N N . LYS A 1 103 ? -7.826 8.523 -6.796 1.00 98.25 103 LYS A N 1
ATOM 796 C CA . LYS A 1 103 ? -8.903 9.147 -6.024 1.00 98.25 103 LYS A CA 1
ATOM 797 C C . LYS A 1 103 ? -9.546 8.196 -5.015 1.00 98.25 103 LYS A C 1
ATOM 799 O O . LYS A 1 103 ? -9.854 8.609 -3.898 1.00 98.25 103 LYS A O 1
ATOM 804 N N . GLN A 1 104 ? -9.721 6.926 -5.376 1.00 98.12 104 GLN A N 1
ATOM 805 C CA . GLN A 1 104 ? -10.191 5.903 -4.438 1.00 98.12 104 GLN A CA 1
ATOM 806 C C . GLN A 1 104 ? -9.200 5.719 -3.284 1.00 98.12 104 GLN A C 1
ATOM 808 O 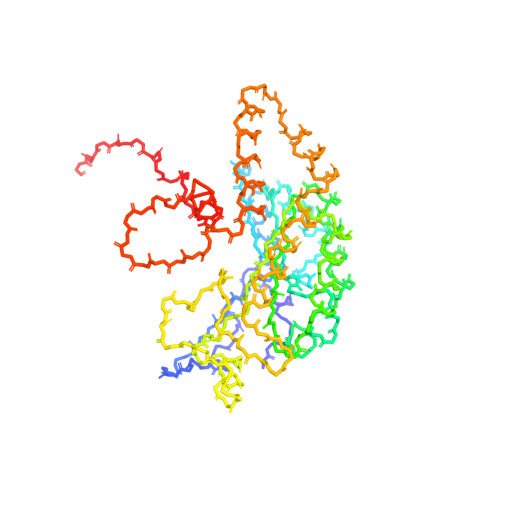O . GLN A 1 104 ? -9.626 5.674 -2.132 1.00 98.12 104 GLN A O 1
ATOM 813 N N . ALA A 1 105 ? -7.892 5.702 -3.563 1.00 98.31 105 ALA A N 1
ATOM 814 C CA . ALA A 1 105 ? -6.873 5.636 -2.517 1.00 98.31 105 ALA A CA 1
ATOM 815 C C . ALA A 1 105 ? -6.918 6.855 -1.577 1.00 98.31 105 ALA A C 1
ATOM 817 O O . ALA A 1 105 ? -6.902 6.685 -0.357 1.00 98.31 105 ALA A O 1
ATOM 818 N N . GLU A 1 106 ? -7.043 8.074 -2.114 1.00 98.44 106 GLU A N 1
ATOM 819 C CA . GLU A 1 106 ? -7.222 9.291 -1.305 1.00 98.44 106 GLU A CA 1
ATOM 820 C C . GLU A 1 106 ? -8.445 9.202 -0.388 1.00 98.44 106 GLU A C 1
ATOM 822 O O . GLU A 1 106 ? -8.344 9.469 0.812 1.00 98.44 106 GLU A O 1
ATOM 827 N N . ASN A 1 107 ? -9.594 8.807 -0.942 1.00 98.25 107 ASN A N 1
ATOM 828 C CA . ASN A 1 107 ? -10.848 8.706 -0.202 1.00 98.25 107 ASN A CA 1
ATOM 829 C C . ASN A 1 107 ? -10.770 7.636 0.895 1.00 98.25 107 ASN A C 1
ATOM 831 O O . ASN A 1 107 ? -11.138 7.911 2.036 1.00 98.25 107 ASN A O 1
ATOM 835 N N . ALA A 1 108 ? -10.233 6.452 0.590 1.00 98.12 108 ALA A N 1
ATOM 836 C CA . ALA A 1 108 ? -10.087 5.359 1.550 1.00 98.12 108 ALA A CA 1
ATOM 837 C C . ALA A 1 108 ? -9.182 5.739 2.732 1.00 98.12 108 ALA A C 1
ATOM 839 O O . ALA A 1 108 ? -9.511 5.462 3.890 1.00 98.12 108 ALA A O 1
ATOM 840 N N . VAL A 1 109 ? -8.062 6.420 2.456 1.00 98.50 109 VAL A N 1
ATOM 841 C CA . VAL A 1 109 ? -7.171 6.939 3.502 1.00 98.50 109 VAL A CA 1
ATOM 842 C C . VAL A 1 109 ? -7.897 7.995 4.332 1.00 98.50 109 VAL A C 1
ATOM 844 O O . VAL A 1 109 ? -7.896 7.893 5.557 1.00 98.50 109 VAL A O 1
ATOM 847 N N . LYS A 1 110 ? -8.560 8.96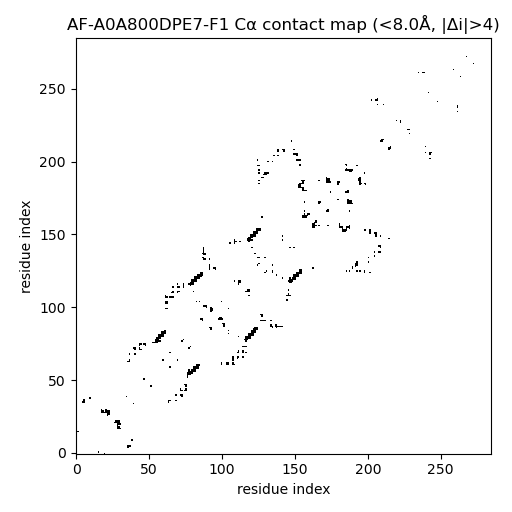7 3.692 1.00 98.44 110 LYS A N 1
ATOM 848 C CA . LYS A 1 110 ? -9.316 10.024 4.379 1.00 98.44 110 LYS A CA 1
ATOM 849 C C . LYS A 1 110 ? -10.376 9.443 5.318 1.00 98.44 110 LYS A C 1
ATOM 851 O O . LYS A 1 110 ? -10.386 9.785 6.497 1.00 98.44 110 LYS A O 1
ATOM 856 N N . TRP A 1 111 ? -11.217 8.530 4.837 1.00 98.50 111 TRP A N 1
ATOM 857 C CA . TRP A 1 111 ? -12.261 7.906 5.656 1.00 98.50 111 TRP A CA 1
ATOM 858 C C . TRP A 1 111 ? -11.687 7.107 6.826 1.00 98.50 111 TRP A C 1
ATOM 860 O O . TRP A 1 111 ? -12.230 7.162 7.926 1.00 98.50 111 TRP A O 1
ATOM 870 N N . ALA A 1 112 ? -10.565 6.409 6.627 1.00 98.31 112 ALA A N 1
ATOM 871 C CA . ALA A 1 112 ? -9.918 5.676 7.711 1.00 98.31 112 ALA A CA 1
ATOM 872 C C . ALA A 1 112 ? -9.373 6.626 8.790 1.00 98.31 112 ALA A C 1
ATOM 874 O O . ALA A 1 112 ? -9.509 6.348 9.982 1.00 98.31 112 ALA A O 1
ATOM 875 N N . LYS A 1 113 ? -8.815 7.779 8.395 1.00 97.31 113 LYS A N 1
ATOM 876 C CA . LYS A 1 113 ? -8.389 8.813 9.350 1.00 97.31 113 LYS A CA 1
ATOM 877 C C . LYS A 1 113 ? -9.570 9.421 10.106 1.00 97.31 113 LYS A C 1
ATOM 879 O O . LYS A 1 113 ? -9.470 9.570 11.320 1.00 97.31 113 LYS A O 1
ATOM 884 N N . GLU A 1 114 ? -10.681 9.710 9.429 1.00 98.00 114 GLU A N 1
ATOM 885 C CA . GLU A 1 114 ? -11.918 10.204 10.059 1.00 98.00 114 GLU A CA 1
ATOM 886 C C . GLU A 1 114 ? -12.487 9.202 11.081 1.00 98.00 114 GLU A C 1
ATOM 888 O O . GLU A 1 114 ? -12.940 9.601 12.154 1.00 98.00 114 GLU A O 1
ATOM 893 N N . ALA A 1 115 ? -12.376 7.898 10.807 1.00 97.81 115 ALA A N 1
ATOM 894 C CA . ALA A 1 115 ? -12.713 6.819 11.738 1.00 97.81 115 ALA A CA 1
ATOM 895 C C . ALA A 1 115 ? -11.654 6.598 12.843 1.00 97.81 115 ALA A C 1
ATOM 897 O O . ALA A 1 115 ? -11.728 5.635 13.602 1.00 97.81 115 ALA A O 1
ATOM 898 N N . SER A 1 116 ? -10.642 7.466 12.958 1.00 96.06 116 SER A N 1
ATOM 899 C CA . SER A 1 116 ? -9.549 7.343 13.935 1.00 96.06 116 SER A CA 1
ATOM 900 C C . SER A 1 116 ? -8.764 6.025 13.842 1.00 96.06 116 SER A C 1
ATOM 902 O O . SER A 1 116 ? -8.287 5.496 14.856 1.00 96.06 116 SER A O 1
ATOM 904 N N . LEU A 1 117 ? -8.615 5.482 12.631 1.00 94.12 117 LEU A N 1
ATOM 905 C CA . LEU A 1 117 ? -7.732 4.355 12.340 1.00 94.12 117 LEU A CA 1
ATOM 906 C C . LEU A 1 117 ? -6.326 4.850 11.986 1.00 94.12 117 LEU A C 1
ATOM 908 O O . LEU A 1 117 ? -6.127 5.924 11.400 1.00 94.12 117 LEU A O 1
ATOM 912 N N . GLU A 1 118 ? -5.327 4.048 12.335 1.00 93.00 118 GLU A N 1
ATOM 913 C CA . GLU A 1 118 ? -3.996 4.187 11.754 1.00 93.00 118 GLU A CA 1
ATOM 914 C C . GLU A 1 118 ? -3.966 3.571 10.355 1.00 93.00 118 GLU A C 1
ATOM 916 O O . GLU A 1 118 ? -4.663 2.592 10.084 1.00 93.00 118 GLU A O 1
ATOM 921 N N . VAL A 1 119 ? -3.170 4.146 9.454 1.00 96.50 119 VAL A N 1
ATOM 922 C CA . VAL A 1 119 ? -3.149 3.725 8.049 1.00 96.50 119 VAL A CA 1
ATOM 923 C C . VAL A 1 119 ? -1.736 3.385 7.597 1.00 96.50 119 VAL A C 1
ATOM 925 O O . VAL A 1 119 ? -0.842 4.233 7.641 1.00 96.50 119 VAL A O 1
ATOM 928 N N . THR A 1 120 ? -1.553 2.164 7.098 1.00 96.25 120 THR A N 1
ATOM 929 C CA . THR A 1 120 ? -0.332 1.747 6.398 1.00 96.25 120 THR A CA 1
ATOM 930 C C . THR A 1 120 ? -0.571 1.763 4.891 1.00 96.25 120 THR A C 1
ATOM 932 O O . THR A 1 120 ? -1.513 1.149 4.403 1.00 96.25 120 THR A O 1
ATOM 935 N N . GLY A 1 121 ? 0.274 2.459 4.135 1.00 97.38 121 GLY A N 1
ATOM 936 C CA . GLY A 1 121 ? 0.273 2.398 2.675 1.00 97.38 121 GLY A CA 1
ATOM 937 C C . GLY A 1 121 ? 1.302 1.397 2.164 1.00 97.38 121 GLY A C 1
ATOM 938 O O . GLY A 1 121 ? 2.489 1.521 2.466 1.00 97.38 121 GLY A O 1
ATOM 939 N N . HIS A 1 122 ? 0.859 0.436 1.365 1.00 97.88 122 HIS A N 1
ATOM 940 C CA . HIS A 1 122 ? 1.711 -0.521 0.668 1.00 97.88 122 HIS A CA 1
ATOM 941 C C . HIS A 1 122 ? 1.905 -0.038 -0.771 1.00 97.88 122 HIS A C 1
ATOM 943 O O . HIS A 1 122 ? 0.937 0.059 -1.526 1.00 97.88 122 HIS A O 1
ATOM 949 N N . LEU A 1 123 ? 3.143 0.302 -1.132 1.00 98.38 123 LEU A N 1
ATOM 950 C CA . LEU A 1 123 ? 3.533 0.793 -2.454 1.00 98.38 123 LEU A CA 1
ATOM 951 C C . LEU A 1 123 ? 4.600 -0.119 -3.056 1.00 98.38 123 LEU A C 1
ATOM 953 O O . LEU A 1 123 ? 5.375 -0.737 -2.327 1.00 98.38 123 LEU A O 1
ATOM 957 N N . ILE A 1 124 ? 4.663 -0.173 -4.378 1.00 97.62 124 ILE A N 1
ATOM 958 C CA . ILE A 1 124 ? 5.610 -0.980 -5.140 1.00 97.62 124 ILE A CA 1
ATOM 959 C C . ILE A 1 124 ? 6.427 -0.031 -6.021 1.00 97.62 124 ILE A C 1
ATOM 961 O O . ILE A 1 124 ? 5.907 0.950 -6.545 1.00 97.62 124 ILE A O 1
ATOM 965 N N . VAL A 1 125 ? 7.725 -0.290 -6.138 1.00 97.06 125 VAL A N 1
ATOM 966 C CA . VAL A 1 125 ? 8.625 0.384 -7.075 1.00 97.06 125 VAL A CA 1
ATOM 967 C C . VAL A 1 125 ? 9.252 -0.636 -8.015 1.00 97.06 125 VAL A C 1
ATOM 969 O O . VAL A 1 125 ? 9.572 -1.757 -7.610 1.00 97.06 125 VAL A O 1
ATOM 972 N N . GLY A 1 126 ? 9.470 -0.229 -9.261 1.00 94.94 126 GLY A N 1
ATOM 973 C CA . GLY A 1 126 ? 9.998 -1.107 -10.301 1.00 94.94 126 GLY A CA 1
ATOM 974 C C . GLY A 1 126 ? 8.930 -1.994 -10.938 1.00 94.94 126 GLY A C 1
ATOM 975 O O . GLY A 1 126 ? 9.270 -3.062 -11.439 1.00 94.94 126 GLY A O 1
ATOM 976 N N . LEU A 1 127 ? 7.656 -1.583 -10.901 1.00 95.50 127 LEU A N 1
ATOM 977 C CA . LEU A 1 127 ? 6.616 -2.220 -11.712 1.00 95.50 127 LEU A CA 1
ATOM 978 C C . LEU A 1 127 ? 6.974 -2.114 -13.208 1.00 95.50 127 LEU A C 1
ATOM 980 O O . LEU A 1 127 ? 7.734 -1.217 -13.593 1.00 95.50 127 LEU A O 1
ATOM 984 N N . PRO A 1 128 ? 6.432 -2.999 -14.068 1.00 92.69 128 PRO A N 1
ATOM 985 C CA . PRO A 1 128 ? 6.621 -2.894 -15.508 1.00 92.69 128 PRO A CA 1
ATOM 986 C C . PRO A 1 128 ? 6.374 -1.476 -16.013 1.00 92.69 128 PRO A C 1
ATOM 988 O O . PRO A 1 128 ? 5.428 -0.806 -15.598 1.00 92.69 128 PRO A O 1
ATOM 991 N N . TYR A 1 129 ? 7.242 -1.035 -16.922 1.00 90.56 129 TYR A N 1
ATOM 992 C CA . TYR A 1 129 ? 7.159 0.264 -17.591 1.00 90.56 129 TYR A CA 1
ATOM 993 C C . TYR A 1 129 ? 7.366 1.501 -16.699 1.00 90.56 129 TYR A C 1
ATOM 995 O O . TYR A 1 129 ? 7.309 2.617 -17.233 1.00 90.56 129 TYR A O 1
ATOM 1003 N N . GLU A 1 130 ? 7.652 1.338 -15.401 1.00 94.12 130 GLU A N 1
ATOM 1004 C CA . GLU A 1 130 ? 8.062 2.446 -14.535 1.00 94.12 130 GLU A CA 1
ATOM 1005 C C . GLU A 1 130 ? 9.424 3.020 -14.932 1.00 94.12 130 GLU A C 1
ATOM 1007 O O . GLU A 1 130 ? 10.331 2.330 -15.398 1.00 94.12 130 GLU A O 1
ATOM 1012 N N . ASP A 1 131 ? 9.581 4.312 -14.670 1.00 96.25 131 ASP A N 1
ATOM 1013 C CA . ASP A 1 131 ? 10.847 5.023 -14.741 1.00 96.25 131 ASP A CA 1
ATOM 1014 C C . ASP A 1 131 ? 11.061 5.855 -13.464 1.00 96.25 131 ASP A C 1
ATOM 1016 O O . ASP A 1 131 ? 10.271 5.842 -12.514 1.00 96.25 131 ASP A O 1
ATOM 1020 N N . GLU A 1 132 ? 12.160 6.611 -13.406 1.00 97.56 132 GLU A N 1
ATOM 1021 C CA . GLU A 1 132 ? 12.417 7.474 -12.253 1.00 97.56 132 GLU A CA 1
ATOM 1022 C C . GLU A 1 132 ? 11.316 8.534 -12.045 1.00 97.56 132 GLU A C 1
ATOM 1024 O O . GLU A 1 132 ? 11.031 8.909 -10.902 1.00 97.56 132 GLU A O 1
ATOM 1029 N N . LYS A 1 133 ? 10.679 9.032 -13.110 1.00 98.19 133 LYS A N 1
ATOM 1030 C CA . LYS A 1 133 ? 9.631 10.055 -13.018 1.00 98.19 133 LYS A CA 1
ATOM 1031 C C . LYS A 1 133 ? 8.370 9.471 -12.383 1.00 98.19 133 LYS A C 1
ATOM 1033 O O . LYS A 1 133 ? 7.857 10.086 -11.443 1.00 98.19 133 LYS A O 1
ATOM 1038 N N . THR A 1 134 ? 7.909 8.300 -12.819 1.00 98.06 134 THR A N 1
ATOM 1039 C CA . THR A 1 134 ? 6.719 7.643 -12.249 1.00 98.06 134 THR A CA 1
ATOM 1040 C C . THR A 1 134 ? 6.952 7.222 -10.802 1.00 98.06 134 THR A C 1
ATOM 1042 O O . THR A 1 134 ? 6.127 7.525 -9.940 1.00 98.06 134 THR A O 1
ATOM 1045 N N . ILE A 1 135 ? 8.131 6.686 -10.474 1.00 98.31 135 ILE A N 1
ATOM 1046 C CA . ILE A 1 135 ? 8.478 6.346 -9.086 1.00 98.31 135 ILE A CA 1
ATOM 1047 C C . ILE A 1 135 ? 8.494 7.608 -8.206 1.00 98.31 135 ILE A C 1
ATOM 1049 O O . ILE A 1 135 ? 8.026 7.598 -7.066 1.00 98.31 135 ILE A O 1
ATOM 1053 N N . ASN A 1 136 ? 8.981 8.744 -8.717 1.00 98.44 136 ASN A N 1
ATOM 1054 C CA . ASN A 1 136 ? 8.919 10.009 -7.978 1.00 98.44 136 ASN A CA 1
ATOM 1055 C C . ASN A 1 136 ? 7.479 10.519 -7.782 1.00 98.44 136 ASN A C 1
ATOM 1057 O O . ASN A 1 136 ? 7.204 11.134 -6.746 1.00 98.44 136 ASN A O 1
ATOM 1061 N N . GLN A 1 137 ? 6.560 10.257 -8.717 1.00 98.56 137 GLN A N 1
ATOM 1062 C CA . GLN A 1 137 ? 5.130 10.530 -8.532 1.00 98.56 137 GLN A CA 1
ATOM 1063 C C . GLN A 1 137 ? 4.546 9.645 -7.424 1.00 98.56 137 GLN A C 1
ATOM 1065 O O . GLN A 1 137 ? 3.881 10.172 -6.535 1.00 98.56 137 GLN A O 1
ATOM 1070 N N . THR A 1 138 ? 4.906 8.360 -7.376 1.00 98.56 138 THR A N 1
ATOM 1071 C CA . THR A 1 138 ? 4.573 7.439 -6.274 1.00 98.56 138 THR A CA 1
ATOM 1072 C C . THR A 1 138 ? 5.046 7.963 -4.918 1.00 98.56 138 THR A C 1
ATOM 1074 O O . THR A 1 138 ? 4.270 8.033 -3.964 1.00 98.56 138 THR A O 1
ATOM 1077 N N . ILE A 1 139 ? 6.289 8.446 -4.831 1.00 97.94 139 ILE A N 1
ATOM 1078 C CA . ILE A 1 139 ? 6.823 9.068 -3.608 1.00 97.94 139 ILE A CA 1
ATOM 1079 C C . ILE A 1 139 ? 6.038 10.334 -3.238 1.00 97.94 139 ILE A C 1
ATOM 1081 O O . ILE A 1 139 ? 5.758 10.569 -2.059 1.00 97.94 139 ILE A O 1
ATOM 1085 N N . LYS A 1 140 ? 5.705 11.183 -4.219 1.00 98.19 140 LYS A N 1
ATOM 1086 C CA . LYS A 1 140 ? 4.931 12.412 -3.990 1.00 98.19 140 LYS A CA 1
ATOM 1087 C C . LYS A 1 140 ? 3.534 12.081 -3.464 1.00 98.19 140 LYS A C 1
ATOM 1089 O O . LYS A 1 140 ? 3.138 12.660 -2.456 1.00 98.19 140 LYS A O 1
ATOM 1094 N N . PHE A 1 141 ? 2.853 11.126 -4.086 1.00 98.50 141 PHE A N 1
ATOM 1095 C CA . PHE A 1 141 ? 1.507 10.704 -3.722 1.00 98.50 141 PHE A CA 1
ATOM 1096 C C . PHE A 1 141 ? 1.459 10.102 -2.316 1.00 98.50 141 PHE A C 1
ATOM 1098 O O . PHE A 1 141 ? 0.710 10.579 -1.466 1.00 98.50 141 PHE A O 1
ATOM 1105 N N . ALA A 1 142 ? 2.368 9.172 -1.995 1.00 97.62 142 ALA A N 1
ATOM 1106 C CA . ALA A 1 142 ? 2.489 8.614 -0.645 1.00 97.62 142 ALA A CA 1
ATOM 1107 C C . ALA A 1 142 ? 2.673 9.699 0.429 1.00 97.62 142 ALA A C 1
ATOM 1109 O O . ALA A 1 142 ? 2.203 9.560 1.556 1.00 97.62 142 ALA A O 1
ATOM 1110 N N . LYS A 1 143 ? 3.359 10.801 0.095 1.00 95.75 143 LYS A N 1
ATOM 1111 C CA . LYS A 1 143 ? 3.547 11.923 1.018 1.00 95.75 143 LYS A CA 1
ATOM 1112 C C . LYS A 1 143 ? 2.323 12.831 1.156 1.00 95.75 143 LYS A C 1
ATOM 1114 O O . LYS A 1 143 ? 2.228 13.507 2.181 1.00 95.75 143 LYS A O 1
ATOM 1119 N N . GLN A 1 144 ? 1.479 12.912 0.132 1.00 96.38 144 GLN A N 1
ATOM 1120 C CA . GLN A 1 144 ? 0.233 13.684 0.152 1.00 96.38 144 GLN A CA 1
ATOM 1121 C C . GLN A 1 144 ? -0.838 12.965 0.974 1.00 96.38 144 GLN A C 1
ATOM 1123 O O . GLN A 1 144 ? -1.582 13.613 1.704 1.00 96.38 144 GLN A O 1
ATOM 1128 N N . LEU A 1 145 ? -0.855 11.633 0.918 1.00 96.50 145 LEU A N 1
ATOM 1129 C CA . LEU A 1 145 ? -1.720 10.810 1.750 1.00 96.50 145 LEU A CA 1
ATOM 1130 C C . LEU A 1 145 ? -1.350 10.923 3.235 1.00 96.50 145 LEU A C 1
ATOM 1132 O O . LEU A 1 145 ? -0.180 10.993 3.625 1.00 96.50 145 LEU A O 1
ATOM 1136 N N . GLU A 1 146 ? -2.363 10.875 4.096 1.00 93.75 146 GLU A N 1
ATOM 1137 C CA . GLU A 1 146 ? -2.206 10.977 5.549 1.00 93.75 146 GLU A CA 1
ATOM 1138 C C . GLU A 1 146 ? -1.765 9.669 6.230 1.00 93.75 146 GLU A C 1
ATOM 1140 O O . GLU A 1 146 ? -2.128 9.400 7.373 1.00 93.75 146 GLU A O 1
ATOM 1145 N N . LEU A 1 147 ? -0.932 8.877 5.557 1.00 94.75 1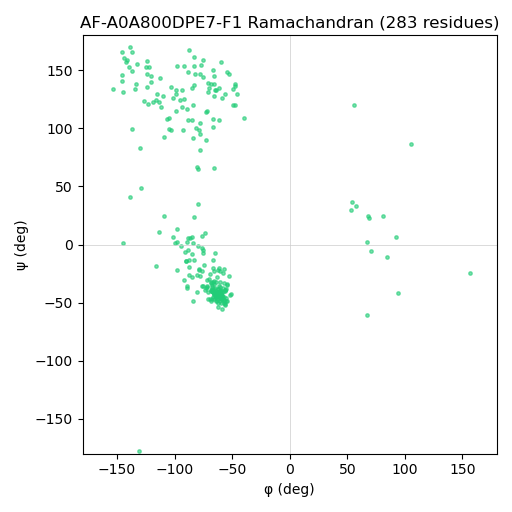47 LEU A N 1
ATOM 1146 C CA . LEU A 1 147 ? -0.452 7.575 6.024 1.00 94.75 147 LEU A CA 1
ATOM 1147 C C . LEU A 1 147 ? 0.349 7.691 7.330 1.00 94.75 147 LEU A C 1
ATOM 1149 O O . LEU A 1 147 ? 1.224 8.555 7.447 1.00 94.75 147 LEU A O 1
ATOM 1153 N N . ASP A 1 148 ? 0.080 6.809 8.293 1.00 89.25 148 ASP A N 1
ATOM 1154 C CA . ASP A 1 148 ? 0.879 6.633 9.512 1.00 89.25 148 ASP A CA 1
ATOM 1155 C C . ASP A 1 148 ? 2.170 5.865 9.217 1.00 89.25 148 ASP A C 1
ATOM 1157 O O . ASP A 1 148 ? 3.224 6.190 9.763 1.00 89.25 148 ASP A O 1
ATOM 1161 N N . TYR A 1 149 ? 2.102 4.900 8.302 1.00 90.12 149 TYR A N 1
ATOM 1162 C CA . TYR A 1 149 ? 3.238 4.097 7.866 1.00 90.12 149 TYR A CA 1
ATOM 1163 C C . TYR A 1 149 ? 3.206 3.929 6.348 1.00 90.12 149 TYR A C 1
ATOM 1165 O O . TYR A 1 149 ? 2.141 3.899 5.734 1.00 90.12 149 TYR A O 1
ATOM 1173 N N . ALA A 1 150 ? 4.377 3.811 5.731 1.00 94.06 150 ALA A N 1
ATOM 1174 C CA . ALA A 1 150 ? 4.493 3.442 4.326 1.00 94.06 150 ALA A CA 1
ATOM 1175 C C . ALA A 1 150 ? 5.570 2.380 4.144 1.00 94.06 150 ALA A C 1
ATOM 1177 O O . ALA A 1 150 ? 6.684 2.505 4.667 1.00 94.06 150 ALA A O 1
ATOM 1178 N N . GLN A 1 151 ? 5.231 1.361 3.370 1.00 94.25 151 GLN A N 1
ATOM 1179 C CA . GLN A 1 151 ? 6.138 0.305 2.972 1.00 94.25 151 GLN A CA 1
ATOM 1180 C C . GLN A 1 151 ? 6.310 0.366 1.457 1.00 94.25 151 GLN A C 1
ATOM 1182 O O . GLN A 1 151 ? 5.330 0.333 0.717 1.00 94.25 151 GLN A O 1
ATOM 1187 N N . PHE A 1 152 ? 7.562 0.484 1.015 1.00 95.81 152 PHE A N 1
ATOM 1188 C CA . PHE A 1 152 ? 7.930 0.502 -0.396 1.00 95.81 152 PHE A CA 1
ATOM 1189 C C . PHE A 1 152 ? 8.592 -0.834 -0.728 1.00 95.81 152 PHE A C 1
ATOM 1191 O O . PHE A 1 152 ? 9.710 -1.108 -0.281 1.00 95.81 152 PHE A O 1
ATOM 1198 N N . TYR A 1 153 ? 7.890 -1.669 -1.477 1.00 96.31 153 TYR A N 1
ATOM 1199 C CA . TYR A 1 153 ? 8.354 -2.964 -1.961 1.00 96.31 153 TYR A CA 1
ATOM 1200 C C . TYR A 1 153 ? 8.990 -2.823 -3.341 1.00 96.31 153 TYR A C 1
ATOM 1202 O O . TYR A 1 153 ? 8.634 -1.921 -4.091 1.00 96.31 153 TYR A O 1
ATOM 1210 N N . CYS A 1 154 ? 9.908 -3.711 -3.692 1.00 96.50 154 CYS A N 1
ATOM 1211 C CA . CYS A 1 154 ? 10.303 -3.910 -5.082 1.00 96.50 154 CYS A CA 1
ATOM 1212 C C . CYS A 1 154 ? 9.298 -4.843 -5.769 1.00 96.50 154 CYS A C 1
ATOM 1214 O O . CYS A 1 154 ? 8.758 -5.746 -5.126 1.00 96.50 154 CYS A O 1
ATOM 1216 N N . ALA A 1 155 ? 9.050 -4.641 -7.063 1.00 96.31 155 ALA A N 1
ATOM 1217 C CA . ALA A 1 155 ? 8.312 -5.612 -7.862 1.00 96.31 155 ALA A CA 1
ATOM 1218 C C . ALA A 1 155 ? 9.110 -6.923 -7.962 1.00 96.31 155 ALA A C 1
ATOM 1220 O O . ALA A 1 155 ? 10.312 -6.903 -8.234 1.00 96.31 155 ALA A O 1
ATOM 1221 N N . VAL A 1 156 ? 8.439 -8.054 -7.738 1.00 95.31 156 VAL A N 1
ATOM 1222 C CA . VAL A 1 156 ? 9.067 -9.382 -7.736 1.00 95.31 156 VAL A CA 1
ATOM 1223 C C . VAL A 1 156 ? 8.369 -10.275 -8.761 1.00 95.31 156 VAL A C 1
ATOM 1225 O O . VAL A 1 156 ? 7.163 -10.502 -8.635 1.00 95.31 156 VAL A O 1
ATOM 1228 N N . PRO A 1 157 ? 9.093 -10.806 -9.761 1.00 95.25 157 PRO A N 1
ATOM 1229 C CA . PRO A 1 157 ? 8.533 -11.702 -10.765 1.00 95.25 157 PRO A CA 1
ATOM 1230 C C . PRO A 1 157 ? 8.379 -13.115 -10.178 1.00 95.25 157 PRO A C 1
ATOM 1232 O O . PRO A 1 157 ? 9.229 -13.975 -10.378 1.00 95.25 157 PRO A O 1
ATOM 1235 N N . PHE A 1 158 ? 7.314 -13.383 -9.421 1.00 92.94 158 PHE A N 1
ATOM 1236 C CA . PHE A 1 158 ? 7.077 -14.735 -8.899 1.00 92.94 158 PHE A CA 1
ATOM 1237 C C . PHE A 1 158 ? 6.675 -15.704 -10.024 1.00 92.94 158 PHE A C 1
ATOM 1239 O O . PHE A 1 158 ? 5.810 -15.338 -10.826 1.00 92.94 158 PHE A O 1
ATOM 1246 N N . PRO A 1 159 ? 7.239 -16.927 -10.091 1.00 89.81 159 PRO A N 1
ATOM 1247 C CA . PRO A 1 159 ? 6.874 -17.916 -11.105 1.00 89.81 159 PRO A CA 1
ATOM 1248 C C . PRO A 1 159 ? 5.360 -18.111 -11.224 1.00 89.81 159 PRO A C 1
ATOM 1250 O O . PRO A 1 159 ? 4.664 -18.219 -10.218 1.00 89.81 159 PRO A O 1
ATOM 1253 N N . GLY A 1 160 ? 4.853 -18.125 -12.458 1.00 88.38 160 GLY A N 1
ATOM 1254 C CA . GLY A 1 160 ? 3.419 -18.233 -12.752 1.00 88.38 160 GLY A CA 1
ATOM 1255 C C . GLY A 1 160 ? 2.645 -16.909 -12.713 1.00 88.38 160 GLY A C 1
ATOM 1256 O O . GLY A 1 160 ? 1.512 -16.863 -13.182 1.00 88.38 160 GLY A O 1
ATOM 1257 N N . SER A 1 161 ? 3.235 -15.815 -12.215 1.00 91.19 161 SER A N 1
ATOM 1258 C CA . SER A 1 161 ? 2.621 -14.484 -12.315 1.00 91.19 161 SER A CA 1
ATOM 1259 C C . SER A 1 161 ? 2.764 -13.887 -13.718 1.00 91.19 161 SER A C 1
ATOM 1261 O O . SER A 1 161 ? 3.731 -14.157 -14.433 1.00 91.19 161 SER A O 1
ATOM 1263 N N . GLN A 1 162 ? 1.847 -12.988 -14.085 1.00 91.44 162 GLN A N 1
ATOM 1264 C CA . GLN A 1 162 ? 1.941 -12.223 -15.333 1.00 91.44 162 GLN A CA 1
ATOM 1265 C C . GLN A 1 162 ? 3.264 -11.446 -15.429 1.00 91.44 162 GLN A C 1
ATOM 1267 O O . GLN A 1 162 ? 3.907 -11.436 -16.476 1.00 91.44 162 GLN A O 1
ATOM 1272 N N . LEU A 1 163 ? 3.710 -10.857 -14.312 1.00 94.00 163 LEU A N 1
ATOM 1273 C CA . LEU A 1 163 ? 4.991 -10.156 -14.232 1.00 94.00 163 LEU A CA 1
ATOM 1274 C C . LEU A 1 163 ? 6.173 -11.075 -14.561 1.00 94.00 163 LEU A C 1
ATOM 1276 O O . LEU A 1 163 ? 7.101 -10.648 -15.241 1.00 94.00 163 LEU A O 1
ATOM 1280 N N . TYR A 1 164 ? 6.151 -12.327 -14.101 1.00 94.75 164 TYR A N 1
ATOM 1281 C CA . TYR A 1 164 ? 7.210 -13.286 -14.410 1.00 94.75 164 TYR A CA 1
ATOM 1282 C C . TYR A 1 164 ? 7.271 -13.626 -15.895 1.00 94.75 164 TYR A C 1
ATOM 1284 O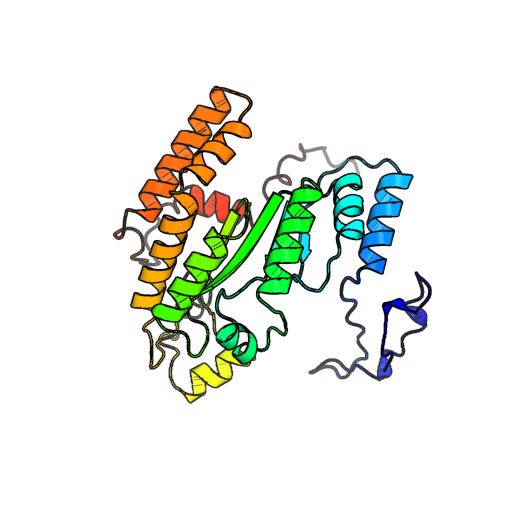 O . TYR A 1 164 ? 8.366 -13.657 -16.452 1.00 94.75 164 TYR A O 1
ATOM 1292 N N . ASN A 1 165 ? 6.121 -13.814 -16.543 1.00 94.81 165 ASN A N 1
ATOM 1293 C CA . ASN A 1 165 ? 6.070 -14.104 -17.976 1.00 94.81 165 ASN A CA 1
ATOM 1294 C C . ASN A 1 165 ? 6.656 -12.940 -18.789 1.00 94.81 165 ASN A C 1
ATOM 1296 O O . ASN A 1 165 ? 7.610 -13.145 -19.537 1.00 94.81 165 ASN A O 1
ATOM 1300 N N . ILE A 1 166 ? 6.202 -11.708 -18.523 1.00 93.94 166 ILE A N 1
ATOM 1301 C CA . ILE A 1 166 ? 6.723 -10.494 -19.174 1.00 93.94 166 ILE A CA 1
ATOM 1302 C C . ILE A 1 166 ? 8.232 -10.348 -18.925 1.00 93.94 166 ILE A C 1
ATOM 1304 O O . ILE A 1 166 ? 9.003 -10.109 -19.855 1.00 93.94 166 ILE A O 1
ATOM 1308 N N . ALA A 1 167 ? 8.678 -10.510 -17.677 1.00 95.56 167 ALA A N 1
ATOM 1309 C CA . ALA A 1 167 ? 10.086 -10.363 -17.320 1.00 95.56 167 ALA A CA 1
ATOM 1310 C C . ALA A 1 167 ? 10.974 -11.438 -17.963 1.00 95.56 167 ALA A C 1
ATOM 1312 O O . ALA A 1 167 ? 12.120 -11.156 -18.311 1.00 95.56 167 ALA A O 1
ATOM 1313 N N . LYS A 1 168 ? 10.466 -12.663 -18.131 1.00 95.12 168 LYS A N 1
ATOM 1314 C CA . LYS A 1 168 ? 11.180 -13.758 -18.794 1.00 95.12 168 LYS A CA 1
ATOM 1315 C C . LYS A 1 168 ? 11.291 -13.518 -20.299 1.00 95.12 168 LYS A C 1
ATOM 1317 O O . LYS A 1 168 ? 12.386 -13.645 -20.841 1.00 95.12 168 LYS A O 1
ATOM 1322 N N . GLU A 1 169 ? 10.193 -13.141 -20.949 1.00 96.06 169 GLU A N 1
ATOM 1323 C CA . GLU A 1 169 ? 10.146 -12.836 -22.387 1.00 96.06 169 GLU A CA 1
ATOM 1324 C C . GLU A 1 169 ? 11.112 -11.707 -22.755 1.00 96.06 169 GLU A C 1
ATOM 1326 O O . GLU A 1 169 ? 11.898 -11.838 -23.692 1.00 96.06 169 GLU A O 1
ATOM 1331 N N . ASN A 1 170 ? 11.132 -10.642 -21.952 1.00 96.06 170 ASN A N 1
ATOM 1332 C CA . ASN A 1 170 ? 11.988 -9.478 -22.178 1.00 96.06 170 ASN A CA 1
ATOM 1333 C C . ASN A 1 170 ? 13.388 -9.603 -21.545 1.00 96.06 170 ASN A C 1
ATOM 1335 O O . ASN A 1 170 ? 14.165 -8.650 -21.575 1.00 96.06 170 ASN A O 1
ATOM 1339 N N . ARG A 1 171 ? 13.729 -10.764 -20.965 1.00 96.12 171 ARG A N 1
ATOM 1340 C CA . ARG A 1 171 ? 15.025 -11.039 -20.308 1.00 96.12 171 ARG A CA 1
ATOM 1341 C C . ARG A 1 171 ? 15.403 -10.024 -19.214 1.00 96.12 171 ARG A C 1
ATOM 1343 O O . ARG A 1 171 ? 16.572 -9.696 -19.044 1.00 96.12 171 ARG A O 1
ATOM 1350 N N . TRP A 1 172 ? 14.421 -9.546 -18.451 1.00 96.94 172 TRP A N 1
ATOM 1351 C CA . TRP A 1 172 ? 14.631 -8.581 -17.363 1.00 96.94 172 TRP A CA 1
ATOM 1352 C C . TRP A 1 172 ? 15.169 -9.210 -16.076 1.00 96.94 172 TRP A C 1
ATOM 1354 O O . TRP A 1 172 ? 15.718 -8.506 -15.231 1.00 96.94 172 TRP A O 1
ATOM 1364 N N . ILE A 1 173 ? 14.973 -10.515 -15.879 1.00 96.38 173 ILE A N 1
ATOM 1365 C CA . ILE A 1 173 ? 15.405 -11.207 -14.660 1.00 96.38 173 ILE A CA 1
ATOM 1366 C C . ILE A 1 173 ? 16.934 -11.320 -14.664 1.00 96.38 173 ILE A C 1
ATOM 1368 O O . ILE A 1 173 ? 17.504 -12.018 -15.499 1.00 96.38 173 ILE A O 1
ATOM 1372 N N . ASN A 1 174 ? 17.591 -10.661 -13.710 1.00 92.50 174 ASN A N 1
ATOM 1373 C CA . ASN A 1 174 ? 19.053 -10.525 -13.682 1.00 92.50 174 ASN A CA 1
ATOM 1374 C C . ASN A 1 174 ? 19.779 -11.525 -12.765 1.00 92.50 174 ASN A C 1
ATOM 1376 O O . ASN A 1 174 ? 20.999 -11.459 -12.617 1.00 92.50 174 ASN A O 1
ATOM 1380 N N . THR A 1 175 ? 19.046 -12.439 -12.129 1.00 91.62 175 THR A N 1
ATOM 1381 C CA . THR A 1 175 ? 19.601 -13.442 -11.217 1.00 91.62 175 THR A CA 1
ATOM 1382 C C . THR A 1 175 ? 18.836 -14.755 -11.307 1.00 91.62 175 THR A C 1
ATOM 1384 O O . THR A 1 175 ? 17.621 -14.777 -11.493 1.00 91.62 175 THR A O 1
ATOM 1387 N N . SER A 1 176 ? 19.555 -15.861 -11.137 1.00 88.75 176 SER A N 1
ATOM 1388 C CA . SER A 1 176 ? 18.991 -17.203 -10.968 1.00 88.75 176 SER A CA 1
ATOM 1389 C C . SER A 1 176 ? 18.830 -17.596 -9.495 1.00 88.75 176 SER A C 1
ATOM 1391 O O . SER A 1 176 ? 18.372 -18.699 -9.196 1.00 88.75 176 SER A O 1
ATOM 1393 N N . ASP A 1 177 ? 19.230 -16.728 -8.561 1.00 89.81 177 ASP A N 1
ATOM 1394 C CA . ASP A 1 177 ? 19.117 -16.989 -7.130 1.00 89.81 177 ASP A CA 1
ATOM 1395 C C . ASP A 1 177 ? 17.702 -16.690 -6.624 1.00 89.81 177 ASP A C 1
ATOM 1397 O O . ASP A 1 177 ? 17.347 -15.551 -6.314 1.00 89.81 177 ASP A O 1
ATOM 1401 N N . TRP A 1 178 ? 16.905 -17.745 -6.471 1.00 88.00 178 TRP A N 1
ATOM 1402 C CA . TRP A 1 178 ? 15.540 -17.671 -5.949 1.00 88.00 178 TRP A CA 1
ATOM 1403 C C . TRP A 1 178 ? 15.430 -17.046 -4.554 1.00 88.00 178 TRP A C 1
ATOM 1405 O O . TRP A 1 178 ? 14.374 -16.526 -4.203 1.00 88.00 178 TRP A O 1
ATOM 1415 N N . ARG A 1 179 ? 16.508 -17.018 -3.759 1.00 87.19 179 ARG A N 1
ATOM 1416 C CA . ARG A 1 179 ? 16.512 -16.348 -2.444 1.00 87.19 179 ARG A CA 1
ATOM 1417 C C . ARG A 1 179 ? 16.367 -14.830 -2.569 1.00 87.19 179 ARG A C 1
ATOM 1419 O O . ARG A 1 179 ? 15.979 -14.182 -1.602 1.00 87.19 179 ARG A O 1
ATOM 1426 N N . MET A 1 180 ? 16.669 -14.273 -3.743 1.00 85.25 180 MET A N 1
ATOM 1427 C CA . MET A 1 180 ? 16.507 -12.850 -4.043 1.00 85.25 180 MET A CA 1
ATOM 1428 C C . MET A 1 180 ? 15.092 -12.484 -4.508 1.00 85.25 180 MET A C 1
ATOM 1430 O O . MET A 1 180 ? 14.787 -11.298 -4.618 1.00 85.25 180 MET A O 1
ATOM 1434 N N . PHE A 1 181 ? 14.219 -13.467 -4.762 1.00 90.81 181 PHE A N 1
ATOM 1435 C CA . PHE A 1 181 ? 12.828 -13.247 -5.166 1.00 90.81 181 PHE A CA 1
ATOM 1436 C C . PHE A 1 181 ? 11.981 -12.912 -3.933 1.00 90.81 181 PHE A C 1
ATOM 1438 O O . PHE A 1 181 ? 11.095 -13.655 -3.514 1.00 90.81 181 PHE A O 1
ATOM 1445 N N . GLU A 1 182 ? 12.288 -11.773 -3.322 1.00 90.06 182 GLU A N 1
ATOM 1446 C CA . GLU A 1 182 ? 11.616 -11.236 -2.148 1.00 90.06 182 GLU A CA 1
ATOM 1447 C C . GLU A 1 182 ? 11.489 -9.712 -2.260 1.00 90.06 182 GLU A C 1
ATOM 1449 O O . GLU A 1 182 ? 12.185 -9.052 -3.028 1.00 90.06 182 GLU A O 1
ATOM 1454 N N . GLN A 1 183 ? 10.556 -9.127 -1.517 1.00 91.12 183 GLN A N 1
ATOM 1455 C CA . GLN A 1 183 ? 10.065 -7.774 -1.786 1.00 91.12 183 GLN A CA 1
ATOM 1456 C C . GLN A 1 183 ? 11.023 -6.641 -1.369 1.00 91.12 183 GLN A C 1
ATOM 1458 O O . GLN A 1 183 ? 10.718 -5.468 -1.607 1.00 91.12 183 GLN A O 1
ATOM 1463 N N . ASN A 1 184 ? 12.157 -6.931 -0.722 1.00 88.38 184 ASN A N 1
ATOM 1464 C CA . ASN A 1 184 ? 13.138 -5.910 -0.334 1.00 88.38 184 ASN A CA 1
ATOM 1465 C C . ASN A 1 184 ? 14.222 -5.639 -1.381 1.00 88.38 184 ASN A C 1
ATOM 1467 O O . ASN A 1 184 ? 14.897 -4.610 -1.264 1.00 88.38 184 ASN A O 1
ATOM 1471 N N . TYR A 1 185 ? 14.373 -6.506 -2.382 1.00 89.00 185 TYR A N 1
ATOM 1472 C CA . TYR A 1 185 ? 15.392 -6.391 -3.421 1.00 89.00 185 TYR A CA 1
ATOM 1473 C C . TYR A 1 185 ? 14.746 -6.381 -4.802 1.00 89.00 185 TYR A C 1
ATOM 1475 O O . TYR A 1 185 ? 13.711 -7.001 -5.020 1.00 89.00 185 TYR A O 1
ATOM 1483 N N . SER A 1 186 ? 15.344 -5.640 -5.734 1.00 93.62 186 SER A N 1
ATOM 1484 C CA . SER A 1 186 ? 14.954 -5.740 -7.140 1.00 93.62 186 SER A CA 1
ATOM 1485 C C . SER A 1 186 ? 15.846 -6.752 -7.847 1.00 93.62 186 SER A C 1
ATOM 1487 O O . SER A 1 186 ? 17.070 -6.684 -7.723 1.00 93.62 186 SER A O 1
ATOM 1489 N N . VAL A 1 187 ? 15.215 -7.642 -8.607 1.00 94.50 187 VAL A N 1
ATOM 1490 C CA . VAL A 1 187 ? 15.848 -8.620 -9.510 1.00 94.50 187 VAL A CA 1
ATOM 1491 C C . VAL A 1 187 ? 15.522 -8.333 -10.981 1.00 94.50 187 VAL A C 1
ATOM 1493 O O . VAL A 1 187 ? 15.753 -9.169 -11.850 1.00 94.50 187 VAL A O 1
ATOM 1496 N N . LEU A 1 188 ? 14.932 -7.164 -11.249 1.00 95.44 188 LEU A N 1
ATOM 1497 C CA . LEU A 1 188 ? 14.463 -6.753 -12.567 1.00 95.44 188 LEU A CA 1
ATOM 1498 C C . LEU A 1 188 ? 15.316 -5.603 -13.105 1.00 95.44 188 LEU A C 1
ATOM 1500 O O . LEU A 1 188 ? 15.338 -4.512 -12.525 1.00 95.44 188 LEU A O 1
ATOM 1504 N N . ASP A 1 189 ? 15.975 -5.849 -14.232 1.00 95.44 189 ASP A N 1
ATOM 1505 C CA . ASP A 1 189 ? 16.577 -4.837 -15.093 1.00 95.44 189 ASP A CA 1
ATOM 1506 C C . ASP A 1 189 ? 15.676 -4.640 -16.316 1.00 95.44 189 ASP A C 1
ATOM 1508 O O . ASP A 1 189 ? 15.694 -5.418 -17.266 1.00 95.44 189 ASP A O 1
ATOM 1512 N N . THR A 1 190 ? 14.844 -3.601 -16.262 1.00 93.75 190 THR A N 1
ATOM 1513 C CA . THR A 1 190 ? 13.954 -3.231 -17.370 1.00 93.75 190 THR A CA 1
ATOM 1514 C C . THR A 1 190 ? 14.666 -2.291 -18.340 1.00 93.75 190 THR A C 1
ATOM 1516 O O . THR A 1 190 ? 15.675 -1.675 -17.994 1.00 93.75 190 THR A O 1
ATOM 1519 N N . GLU A 1 191 ? 14.083 -2.082 -19.519 1.00 91.06 191 GLU A N 1
ATOM 1520 C CA . GLU A 1 191 ? 14.597 -1.127 -20.513 1.00 91.06 191 GLU A CA 1
ATOM 1521 C C . GLU A 1 191 ? 14.721 0.308 -19.974 1.00 91.06 191 GLU A C 1
ATOM 1523 O O . GLU A 1 191 ? 15.620 1.052 -20.359 1.00 91.06 191 GLU A O 1
ATOM 1528 N N . LYS A 1 192 ? 13.824 0.709 -19.064 1.00 94.25 192 LYS A N 1
ATOM 1529 C CA . LYS A 1 192 ? 13.768 2.080 -18.534 1.00 94.25 192 LYS A CA 1
ATOM 1530 C C . LYS A 1 192 ? 14.586 2.275 -17.265 1.00 94.25 192 LYS A C 1
ATOM 1532 O O . LYS A 1 192 ? 15.034 3.388 -16.978 1.00 94.25 192 LYS A O 1
ATOM 1537 N N . ILE A 1 193 ? 14.726 1.231 -16.450 1.00 95.75 193 ILE A N 1
ATOM 1538 C CA . ILE A 1 193 ? 15.347 1.341 -15.133 1.00 95.75 193 ILE A CA 1
ATOM 1539 C C . ILE A 1 193 ? 15.975 0.022 -14.674 1.00 95.75 193 ILE A C 1
ATOM 1541 O O . ILE A 1 193 ? 15.354 -1.039 -14.725 1.00 95.75 193 ILE A O 1
ATOM 1545 N N . SER A 1 194 ? 17.204 0.123 -14.159 1.00 96.50 194 SER A N 1
ATOM 1546 C CA . SER A 1 194 ? 17.941 -1.006 -13.586 1.00 96.50 194 SER A CA 1
ATOM 1547 C C . SER A 1 194 ? 17.564 -1.292 -12.132 1.00 96.50 194 SER A C 1
ATOM 1549 O O . SER A 1 194 ? 17.237 -0.377 -11.364 1.00 96.50 194 SER A O 1
ATOM 1551 N N . ALA A 1 195 ? 17.735 -2.539 -11.697 1.00 94.62 195 ALA A N 1
ATOM 1552 C CA . ALA A 1 195 ? 17.552 -2.998 -10.324 1.00 94.62 195 ALA A CA 1
ATOM 1553 C C . ALA A 1 195 ? 18.342 -2.139 -9.325 1.00 94.62 195 ALA A C 1
ATOM 1555 O O . ALA A 1 195 ? 17.816 -1.687 -8.303 1.00 94.62 195 ALA A O 1
ATOM 1556 N N . LYS A 1 196 ? 19.595 -1.801 -9.662 1.00 94.44 196 LYS A N 1
ATOM 1557 C CA . LYS A 1 196 ? 20.444 -0.911 -8.851 1.00 94.44 196 LYS A CA 1
ATOM 1558 C C . LYS A 1 196 ? 19.831 0.481 -8.690 1.00 94.44 196 LYS A C 1
ATOM 1560 O O . LYS A 1 196 ? 19.932 1.086 -7.618 1.00 94.44 196 LYS A O 1
ATOM 1565 N N . LYS A 1 197 ? 19.219 1.025 -9.745 1.00 95.75 197 LYS A N 1
ATOM 1566 C CA . LYS A 1 197 ? 18.552 2.330 -9.697 1.00 95.75 197 LYS A CA 1
ATOM 1567 C C . LYS A 1 197 ? 17.229 2.249 -8.928 1.00 95.75 197 LYS A C 1
ATOM 1569 O O . LYS A 1 197 ? 16.986 3.148 -8.121 1.00 95.75 197 LYS A O 1
ATOM 1574 N N . ILE A 1 198 ? 16.451 1.173 -9.076 1.00 96.25 198 ILE A N 1
ATOM 1575 C CA . ILE A 1 198 ? 15.246 0.903 -8.269 1.00 96.25 198 ILE A CA 1
ATOM 1576 C C . ILE A 1 198 ? 15.594 0.923 -6.778 1.00 96.25 198 ILE A C 1
ATOM 1578 O O . ILE A 1 198 ? 14.967 1.659 -6.020 1.00 96.25 198 ILE A O 1
ATOM 1582 N N . MET A 1 199 ? 16.657 0.231 -6.358 1.00 94.81 199 MET A N 1
ATOM 1583 C CA . MET A 1 199 ? 17.097 0.229 -4.955 1.00 94.81 199 MET A CA 1
ATOM 1584 C C . MET A 1 199 ? 17.449 1.635 -4.443 1.00 94.81 199 MET A C 1
ATOM 1586 O O . MET A 1 199 ? 17.045 2.029 -3.344 1.00 94.81 199 MET A O 1
ATOM 1590 N N . LYS A 1 200 ? 18.131 2.455 -5.259 1.00 95.06 200 LYS A N 1
ATOM 1591 C CA . LYS A 1 200 ? 18.403 3.866 -4.921 1.00 95.06 200 LYS A CA 1
ATOM 1592 C C . LYS A 1 200 ? 17.112 4.678 -4.756 1.00 95.06 200 LYS A C 1
ATOM 1594 O O . LYS A 1 200 ? 17.013 5.482 -3.825 1.00 95.06 200 LYS A O 1
ATOM 1599 N N . LEU A 1 201 ? 16.129 4.487 -5.636 1.00 96.19 201 LEU A N 1
ATOM 1600 C CA . LEU A 1 201 ? 14.844 5.189 -5.570 1.00 96.19 201 LEU A CA 1
ATOM 1601 C C . LEU A 1 201 ? 13.967 4.704 -4.414 1.00 96.19 201 LEU A C 1
ATOM 1603 O O . LEU A 1 201 ? 13.357 5.532 -3.741 1.00 96.19 201 LEU A O 1
ATOM 1607 N N . ARG A 1 202 ? 13.978 3.407 -4.102 1.00 95.25 202 ARG A N 1
ATOM 1608 C CA . ARG A 1 202 ? 13.343 2.841 -2.909 1.00 95.25 202 ARG A CA 1
ATOM 1609 C C . ARG A 1 202 ? 13.884 3.502 -1.644 1.00 95.25 202 ARG A C 1
ATOM 1611 O O . ARG A 1 202 ? 13.117 3.986 -0.812 1.00 95.25 202 ARG A O 1
ATOM 1618 N N . ARG A 1 203 ? 15.209 3.630 -1.524 1.00 91.31 203 ARG A N 1
ATOM 1619 C CA . ARG A 1 203 ? 15.837 4.321 -0.386 1.00 91.31 203 ARG A CA 1
ATOM 1620 C C . ARG A 1 203 ? 15.455 5.804 -0.339 1.00 91.31 203 ARG A C 1
ATOM 1622 O O . ARG A 1 203 ? 15.128 6.337 0.724 1.00 91.31 203 ARG A O 1
ATOM 1629 N N . LYS A 1 204 ? 15.413 6.473 -1.500 1.00 94.31 204 LYS A N 1
ATOM 1630 C CA . LYS A 1 204 ? 14.899 7.850 -1.638 1.00 94.31 204 LYS A CA 1
ATOM 1631 C C . LYS A 1 204 ? 13.447 7.958 -1.155 1.00 94.31 204 LYS A C 1
ATOM 1633 O O . LYS A 1 204 ? 13.141 8.939 -0.477 1.00 94.31 204 LYS A O 1
ATOM 1638 N N . ALA A 1 205 ? 12.594 6.977 -1.454 1.00 94.56 205 ALA A N 1
ATOM 1639 C CA . ALA A 1 205 ? 11.197 6.922 -1.032 1.00 94.56 205 ALA A CA 1
ATOM 1640 C C . ALA A 1 205 ? 11.068 6.870 0.495 1.00 94.56 205 ALA A C 1
ATOM 1642 O O . ALA A 1 205 ? 10.465 7.773 1.082 1.00 94.56 205 ALA A O 1
ATOM 1643 N N . TYR A 1 206 ? 11.736 5.907 1.144 1.00 92.25 206 TYR A N 1
ATOM 1644 C CA . TYR A 1 206 ? 11.785 5.812 2.608 1.00 92.25 206 TYR A CA 1
ATOM 1645 C C . TYR A 1 206 ? 12.273 7.113 3.244 1.00 92.25 206 TYR A C 1
ATOM 1647 O O . TYR A 1 206 ? 11.613 7.662 4.128 1.00 92.25 206 TYR A O 1
ATOM 1655 N N . ARG A 1 207 ? 13.382 7.671 2.744 1.00 90.94 207 ARG A N 1
ATOM 1656 C CA . ARG A 1 207 ? 13.948 8.924 3.257 1.00 90.94 207 ARG A CA 1
ATOM 1657 C C . ARG A 1 207 ? 12.967 10.089 3.153 1.00 90.94 207 ARG A C 1
ATOM 1659 O O . ARG A 1 207 ? 12.736 10.802 4.125 1.00 90.94 207 ARG A O 1
ATOM 1666 N N . LYS A 1 208 ? 12.375 10.288 1.973 1.00 92.75 208 LYS A N 1
ATOM 1667 C CA . LYS A 1 208 ? 11.443 11.394 1.710 1.00 92.75 208 LYS A CA 1
ATOM 1668 C C . LYS A 1 208 ? 10.117 11.237 2.457 1.00 92.75 208 LYS A C 1
ATOM 1670 O O . LYS A 1 208 ? 9.464 12.254 2.692 1.00 92.75 208 LYS A O 1
ATOM 1675 N N . PHE A 1 209 ? 9.716 10.015 2.807 1.00 90.31 209 PHE A N 1
ATOM 1676 C CA . PHE A 1 209 ? 8.506 9.753 3.582 1.00 90.31 209 PHE A CA 1
ATOM 1677 C C . PHE A 1 209 ? 8.737 9.900 5.092 1.00 90.31 209 PHE A C 1
ATOM 1679 O O . PHE A 1 209 ? 7.970 10.598 5.751 1.00 90.31 209 PHE A O 1
ATOM 1686 N N . TYR A 1 210 ? 9.780 9.294 5.657 1.00 86.50 210 TYR A N 1
ATOM 1687 C CA . TYR A 1 210 ? 9.948 9.234 7.114 1.00 86.50 210 TYR A CA 1
ATOM 1688 C C . TYR A 1 210 ? 10.684 10.438 7.715 1.00 86.50 210 TYR A C 1
ATOM 1690 O O . TYR A 1 210 ? 10.385 10.808 8.844 1.00 86.50 210 TYR A O 1
ATOM 1698 N N . ILE A 1 211 ? 11.553 11.131 6.965 1.00 87.06 211 ILE A N 1
ATOM 1699 C CA . ILE A 1 211 ? 12.267 12.338 7.450 1.00 87.06 211 ILE A CA 1
ATOM 1700 C C . ILE A 1 211 ? 11.397 13.610 7.304 1.00 87.06 211 ILE A C 1
ATOM 1702 O O . ILE A 1 211 ? 11.878 14.731 7.197 1.00 87.06 211 ILE A O 1
ATOM 1706 N N . ARG A 1 212 ? 10.067 13.474 7.264 1.00 86.25 212 ARG A N 1
ATOM 1707 C CA . ARG A 1 212 ? 9.167 14.637 7.235 1.00 86.25 212 ARG A CA 1
ATOM 1708 C C . ARG A 1 212 ? 8.935 15.149 8.659 1.00 86.25 212 ARG A C 1
ATOM 1710 O O . ARG A 1 212 ? 8.597 14.329 9.513 1.00 86.25 212 ARG A O 1
ATOM 1717 N N . PRO A 1 213 ? 8.947 16.475 8.898 1.00 83.38 213 PRO A N 1
ATOM 1718 C CA . PRO A 1 213 ? 8.591 17.038 10.202 1.00 83.38 213 PRO A CA 1
ATOM 1719 C C . PRO A 1 213 ? 7.244 16.515 10.723 1.00 83.38 213 PRO A C 1
ATOM 1721 O O . PRO A 1 213 ? 7.149 16.083 11.866 1.00 83.38 213 PRO A O 1
ATOM 1724 N N . LYS A 1 214 ? 6.224 16.419 9.851 1.00 83.81 214 LYS A N 1
ATOM 1725 C CA . LYS A 1 214 ? 4.900 15.859 10.195 1.00 83.81 214 LYS A CA 1
ATOM 1726 C C . LYS A 1 214 ? 4.979 14.434 10.767 1.00 83.81 214 LYS A C 1
ATOM 1728 O O . LYS A 1 214 ? 4.235 14.115 11.688 1.00 83.81 214 LYS A O 1
ATOM 1733 N N . MET A 1 215 ? 5.874 13.583 10.252 1.00 82.81 215 MET A N 1
ATOM 1734 C CA . MET A 1 215 ? 6.044 12.215 10.763 1.00 82.81 215 MET A CA 1
ATOM 1735 C C . MET A 1 215 ? 6.695 12.208 12.140 1.00 82.81 215 MET A C 1
ATOM 1737 O O . MET A 1 215 ? 6.254 11.468 13.015 1.00 82.81 215 MET A O 1
ATOM 1741 N N . PHE A 1 216 ? 7.696 13.066 12.338 1.00 76.19 216 PHE A N 1
ATOM 1742 C CA . PHE A 1 216 ? 8.344 13.245 13.629 1.00 76.19 216 PHE A CA 1
ATOM 1743 C C . PHE A 1 216 ? 7.331 13.681 14.696 1.00 76.19 216 PHE A C 1
ATOM 1745 O O . PHE A 1 216 ? 7.132 12.961 15.668 1.00 76.19 216 PHE A O 1
ATOM 1752 N N . PHE A 1 217 ? 6.591 14.772 14.475 1.00 77.12 217 PHE A N 1
ATOM 1753 C CA . PHE A 1 217 ? 5.578 15.237 15.433 1.00 77.12 217 PHE A CA 1
ATOM 1754 C C . PHE A 1 217 ? 4.504 14.181 15.725 1.00 77.12 217 PHE A C 1
ATOM 1756 O O . PHE A 1 217 ? 4.087 14.014 16.870 1.00 77.12 217 PHE A O 1
ATOM 1763 N N . ARG A 1 218 ? 4.100 13.405 14.712 1.00 75.62 218 ARG A N 1
ATOM 1764 C CA . ARG A 1 218 ? 3.127 12.320 14.882 1.00 75.62 218 ARG A CA 1
ATOM 1765 C C . ARG A 1 218 ? 3.649 11.204 15.790 1.00 75.62 218 ARG A C 1
ATOM 1767 O O . ARG A 1 218 ? 2.914 10.759 16.667 1.00 75.62 218 ARG A O 1
ATOM 1774 N N . LEU A 1 219 ? 4.898 10.773 15.622 1.00 68.94 219 LEU A N 1
ATOM 1775 C CA . LEU A 1 219 ? 5.531 9.784 16.504 1.00 68.94 219 LEU A CA 1
ATOM 1776 C C . LEU A 1 219 ? 5.563 10.273 17.957 1.00 68.94 219 LEU A C 1
ATOM 1778 O O . LEU A 1 219 ? 5.196 9.521 18.854 1.00 68.94 219 LEU A O 1
ATOM 1782 N N . PHE A 1 220 ? 5.920 11.539 18.178 1.00 68.19 220 PHE A N 1
ATOM 1783 C CA . PHE A 1 220 ? 5.979 12.130 19.517 1.00 68.19 220 PHE A CA 1
ATOM 1784 C C . PHE A 1 220 ? 4.599 12.247 20.169 1.00 68.19 220 PHE A C 1
ATOM 1786 O O . PHE A 1 220 ? 4.455 11.897 21.336 1.00 68.19 220 PHE A O 1
ATOM 1793 N N . SER A 1 221 ? 3.565 12.628 19.411 1.00 69.69 221 SER A N 1
ATOM 1794 C CA . SER A 1 221 ? 2.190 12.718 19.932 1.00 69.69 221 SER A CA 1
ATOM 1795 C C . SER A 1 221 ? 1.629 11.386 20.454 1.00 69.69 221 SER A C 1
ATOM 1797 O O . SER A 1 221 ? 0.725 11.379 21.284 1.00 69.69 221 SER A O 1
ATOM 1799 N N . LYS A 1 222 ? 2.173 10.247 20.001 1.00 65.44 222 LYS A N 1
ATOM 1800 C CA . LYS A 1 222 ? 1.738 8.900 20.409 1.00 65.44 222 LYS A CA 1
ATOM 1801 C C . LYS A 1 222 ? 2.501 8.354 21.622 1.00 65.44 222 LYS A C 1
ATOM 1803 O O . LYS A 1 222 ? 2.179 7.272 22.116 1.00 65.44 222 LYS A O 1
ATOM 1808 N N . VAL A 1 223 ? 3.530 9.054 22.095 1.00 63.91 223 VAL A N 1
ATOM 1809 C CA . VAL A 1 223 ? 4.430 8.557 23.141 1.00 63.91 223 VAL A CA 1
ATOM 1810 C C . VAL A 1 223 ? 4.102 9.247 24.455 1.00 63.91 223 VAL A C 1
ATOM 1812 O O . VAL A 1 223 ? 4.554 10.349 24.729 1.00 63.91 223 VAL A O 1
ATOM 1815 N N . SER A 1 224 ? 3.342 8.560 25.303 1.00 57.47 224 SER A N 1
ATOM 1816 C CA . SER A 1 224 ? 2.915 9.065 26.613 1.00 57.47 224 SER A CA 1
ATOM 1817 C C . SER A 1 224 ? 3.929 8.849 27.749 1.00 57.47 224 SER A C 1
ATOM 1819 O O . SER A 1 224 ? 3.609 9.082 28.909 1.00 57.47 224 SER A O 1
ATOM 1821 N N . SER A 1 225 ? 5.144 8.360 27.464 1.00 62.09 225 SER A N 1
ATOM 1822 C CA . SER A 1 225 ? 6.137 8.025 28.497 1.00 62.09 225 SER A CA 1
ATOM 1823 C C . SER A 1 225 ? 7.568 8.309 28.045 1.00 62.09 225 SER A C 1
ATOM 1825 O O . SER A 1 225 ? 7.994 7.841 26.988 1.00 62.09 225 SER A O 1
ATOM 1827 N N . VAL A 1 226 ? 8.334 9.004 28.892 1.00 59.31 226 VAL A N 1
ATOM 1828 C CA . VAL A 1 226 ? 9.737 9.400 28.657 1.00 59.31 226 VAL A CA 1
ATOM 1829 C C . VAL A 1 226 ? 10.635 8.190 28.354 1.00 59.31 226 VAL A C 1
ATOM 1831 O O . VAL A 1 226 ? 11.433 8.227 27.421 1.00 59.31 226 VAL A O 1
ATOM 1834 N N . ASN A 1 227 ? 10.433 7.057 29.037 1.00 57.09 227 ASN A N 1
ATOM 1835 C CA . ASN A 1 227 ? 11.202 5.828 28.790 1.00 57.09 227 ASN A CA 1
ATOM 1836 C C . ASN A 1 227 ? 10.895 5.194 27.420 1.00 57.09 227 ASN A C 1
ATOM 1838 O O . ASN A 1 227 ? 11.778 4.625 26.775 1.00 57.09 227 ASN A O 1
ATOM 1842 N N . LYS A 1 228 ? 9.653 5.317 26.932 1.00 56.88 228 LYS A N 1
ATOM 1843 C CA . LYS A 1 228 ? 9.294 4.904 25.564 1.00 56.88 228 LYS A CA 1
ATOM 1844 C C . LYS A 1 228 ? 9.874 5.866 24.526 1.00 56.88 228 LYS A C 1
ATOM 1846 O O . LYS A 1 228 ? 10.228 5.423 23.440 1.00 56.88 228 LYS A O 1
ATOM 1851 N N . LEU A 1 229 ? 10.031 7.140 24.880 1.00 58.75 229 LEU A N 1
ATOM 1852 C CA . LEU A 1 229 ? 10.590 8.185 24.026 1.00 58.75 229 LEU A CA 1
ATOM 1853 C C . LEU A 1 229 ? 12.088 7.969 23.755 1.00 58.75 229 LEU A C 1
ATOM 1855 O O . LEU A 1 229 ? 12.516 8.098 22.612 1.00 58.75 229 LEU A O 1
ATOM 1859 N N . VAL A 1 230 ? 12.855 7.528 24.759 1.00 60.91 230 VAL A N 1
ATOM 1860 C CA . VAL A 1 230 ? 14.282 7.164 24.614 1.00 60.91 230 VAL A CA 1
ATOM 1861 C C . VAL A 1 230 ? 14.478 5.907 23.749 1.00 60.91 230 VAL A C 1
ATOM 1863 O O . VAL A 1 230 ? 15.386 5.845 22.921 1.00 60.91 230 VAL A O 1
ATOM 1866 N N . ASN A 1 231 ? 13.618 4.894 23.888 1.00 59.72 231 ASN A N 1
ATOM 1867 C CA . ASN A 1 231 ? 13.696 3.693 23.042 1.00 59.72 231 ASN A CA 1
ATOM 1868 C C . ASN A 1 231 ? 13.245 3.969 21.597 1.00 59.72 231 ASN A C 1
ATOM 1870 O O . ASN A 1 231 ? 13.823 3.434 20.645 1.00 59.72 231 ASN A O 1
ATOM 1874 N N . LEU A 1 232 ? 12.242 4.832 21.421 1.00 62.06 232 LEU A N 1
ATOM 1875 C CA . LEU A 1 232 ? 11.787 5.270 20.107 1.00 62.06 232 LEU A CA 1
ATOM 1876 C C . LEU A 1 232 ? 12.836 6.137 19.413 1.00 62.06 232 LEU A C 1
ATOM 1878 O O . LEU A 1 232 ? 13.054 5.960 18.220 1.00 62.06 232 LEU A O 1
ATOM 1882 N N . SER A 1 233 ? 13.516 7.027 20.140 1.00 57.78 233 SER A N 1
ATOM 1883 C CA . SER A 1 233 ? 14.573 7.864 19.573 1.00 57.78 233 SER A CA 1
ATOM 1884 C C . SER A 1 233 ? 15.775 7.028 19.136 1.00 57.78 233 SER A C 1
ATOM 1886 O O . SER A 1 233 ? 16.262 7.234 18.030 1.00 57.78 233 SER A O 1
ATOM 1888 N N . ARG A 1 234 ? 16.182 6.006 19.903 1.00 61.16 234 ARG A N 1
ATOM 1889 C CA . ARG A 1 234 ? 17.205 5.033 19.465 1.00 61.16 234 ARG A CA 1
ATOM 1890 C C . ARG A 1 234 ? 16.785 4.273 18.206 1.00 61.16 234 ARG A C 1
ATOM 1892 O O . ARG A 1 234 ? 17.550 4.207 17.253 1.00 61.16 234 ARG A O 1
ATOM 1899 N N . THR A 1 235 ? 15.546 3.782 18.158 1.00 60.16 235 THR A N 1
ATOM 1900 C CA . THR A 1 235 ? 15.009 3.079 16.976 1.00 60.16 235 THR A CA 1
ATOM 1901 C C . THR A 1 235 ? 14.906 4.006 15.759 1.00 60.16 235 THR A C 1
ATOM 1903 O O . THR A 1 235 ? 15.186 3.597 14.634 1.00 60.16 235 THR A O 1
ATOM 1906 N N . ALA A 1 236 ? 14.536 5.270 15.972 1.00 63.06 236 ALA A N 1
ATOM 1907 C CA . ALA A 1 236 ? 14.495 6.290 14.934 1.00 63.06 236 ALA A CA 1
ATOM 1908 C C . ALA A 1 236 ? 15.902 6.629 14.428 1.00 63.06 236 ALA A C 1
ATOM 1910 O O . ALA A 1 236 ? 16.085 6.742 13.222 1.00 63.06 236 ALA A O 1
ATOM 1911 N N . VAL A 1 237 ? 16.898 6.729 15.314 1.00 64.44 237 VAL A N 1
ATOM 1912 C CA . VAL A 1 237 ? 18.310 6.924 14.948 1.00 64.44 237 VAL A CA 1
ATOM 1913 C C . VAL A 1 237 ? 18.839 5.725 14.165 1.00 64.44 237 VAL A C 1
ATOM 1915 O O . VAL A 1 237 ? 19.459 5.932 13.128 1.00 64.44 237 VAL A O 1
ATOM 1918 N N . ASP A 1 238 ? 18.537 4.491 14.572 1.00 65.50 238 ASP A N 1
ATOM 1919 C CA . ASP A 1 238 ? 18.924 3.281 13.834 1.00 65.50 238 ASP A CA 1
ATOM 1920 C C . ASP A 1 238 ? 18.267 3.222 12.448 1.00 65.50 238 ASP A C 1
ATOM 1922 O O . ASP A 1 238 ? 18.911 2.868 11.458 1.00 65.50 238 ASP A O 1
ATOM 1926 N N . PHE A 1 239 ? 16.992 3.606 12.353 1.00 64.62 239 PHE A N 1
ATOM 1927 C CA . PHE A 1 239 ? 16.262 3.660 11.090 1.00 64.62 239 PHE A CA 1
ATOM 1928 C C . PHE A 1 239 ? 16.813 4.751 10.174 1.00 64.62 239 PHE A C 1
ATOM 1930 O O . PHE A 1 239 ? 17.076 4.495 9.004 1.00 64.62 239 PHE A O 1
ATOM 1937 N N . ILE A 1 240 ? 17.038 5.954 10.703 1.00 63.03 240 ILE A N 1
ATOM 1938 C CA . ILE A 1 240 ? 17.643 7.070 9.971 1.00 63.03 240 ILE A CA 1
ATOM 1939 C C . ILE A 1 240 ? 19.065 6.699 9.539 1.00 63.03 240 ILE A C 1
ATOM 1941 O O . ILE A 1 240 ? 19.422 6.926 8.387 1.00 63.03 240 ILE A O 1
ATOM 1945 N N . SER A 1 241 ? 19.847 6.062 10.414 1.00 65.75 241 SER A N 1
ATOM 1946 C CA . SER A 1 241 ? 21.181 5.547 10.103 1.00 65.75 241 SER A CA 1
ATOM 1947 C C . SER A 1 241 ? 21.125 4.531 8.966 1.00 65.75 241 SER A C 1
ATOM 1949 O O . SER A 1 241 ? 21.884 4.667 8.018 1.00 65.75 241 SER A O 1
ATOM 1951 N N . TRP A 1 242 ? 20.191 3.576 8.984 1.00 67.69 242 TRP A N 1
ATOM 1952 C CA . TRP A 1 242 ? 19.993 2.631 7.878 1.00 67.69 242 TRP A CA 1
ATOM 1953 C C . TRP A 1 242 ? 19.552 3.321 6.575 1.00 67.69 242 TRP A C 1
ATOM 1955 O O . TRP A 1 242 ? 20.086 3.026 5.510 1.00 67.69 242 TRP A O 1
ATOM 1965 N N . VAL A 1 243 ? 18.626 4.283 6.647 1.00 61.78 243 VAL A N 1
ATOM 1966 C CA . VAL A 1 243 ? 18.152 5.048 5.480 1.00 61.78 243 VAL A CA 1
ATOM 1967 C C . VAL A 1 243 ? 19.272 5.899 4.857 1.00 61.78 243 VAL A C 1
ATOM 1969 O O . VAL A 1 243 ? 19.264 6.131 3.644 1.00 61.78 243 VAL A O 1
ATOM 1972 N N . ILE A 1 244 ? 20.216 6.388 5.665 1.00 59.25 244 ILE A N 1
ATOM 1973 C CA . ILE A 1 244 ? 21.332 7.244 5.235 1.00 59.25 244 ILE A CA 1
ATOM 1974 C C . ILE A 1 244 ? 22.561 6.414 4.820 1.00 59.25 244 ILE A C 1
ATOM 1976 O O . ILE A 1 244 ? 23.253 6.785 3.869 1.00 59.25 244 ILE A O 1
ATOM 1980 N N . ASP A 1 245 ? 22.833 5.289 5.481 1.00 60.84 245 ASP A N 1
ATOM 1981 C CA . ASP A 1 245 ? 24.043 4.489 5.283 1.00 60.84 245 ASP A CA 1
ATOM 1982 C C . ASP A 1 245 ? 23.919 3.515 4.103 1.00 60.84 245 ASP A C 1
ATOM 1984 O O . ASP A 1 245 ? 23.504 2.362 4.216 1.00 60.84 245 ASP A O 1
ATOM 1988 N N . SER A 1 246 ? 24.343 4.001 2.939 1.00 47.62 246 SER A N 1
ATOM 1989 C CA . SER A 1 246 ? 24.377 3.254 1.677 1.00 47.62 246 SER A CA 1
ATOM 1990 C C . SER A 1 246 ? 25.346 2.058 1.633 1.00 47.62 246 SER A C 1
ATOM 1992 O O . SER A 1 246 ? 25.302 1.306 0.659 1.00 47.62 246 SER A O 1
ATOM 1994 N N . ARG A 1 247 ? 26.198 1.854 2.653 1.00 47.50 247 ARG A N 1
ATOM 1995 C CA . ARG A 1 247 ? 27.209 0.776 2.689 1.00 47.50 247 ARG A CA 1
ATOM 1996 C C . ARG A 1 247 ? 26.698 -0.553 3.255 1.00 47.50 247 ARG A C 1
ATOM 1998 O O . ARG A 1 247 ? 27.355 -1.572 3.080 1.00 47.50 247 ARG A O 1
ATOM 2005 N N . LYS A 1 248 ? 25.531 -0.572 3.908 1.00 46.84 248 LYS A N 1
ATOM 2006 C CA . LYS A 1 248 ? 24.999 -1.760 4.612 1.00 46.84 248 LYS A CA 1
ATOM 2007 C C . LYS A 1 248 ? 24.128 -2.695 3.763 1.00 46.84 248 LYS A C 1
ATOM 2009 O O . LYS A 1 248 ? 23.614 -3.674 4.291 1.00 46.84 248 LYS A O 1
ATOM 2014 N N . GLU A 1 249 ? 23.953 -2.410 2.473 1.00 46.47 249 GLU A N 1
ATOM 2015 C CA . GLU A 1 249 ? 23.135 -3.232 1.563 1.00 46.47 249 GLU A CA 1
ATOM 2016 C C . GLU A 1 249 ? 23.948 -4.191 0.676 1.00 46.47 249 GLU A C 1
ATOM 2018 O O . GLU A 1 249 ? 23.359 -4.936 -0.103 1.00 46.47 249 GLU A O 1
ATOM 2023 N N . GLY A 1 250 ? 25.280 -4.220 0.807 1.00 38.19 250 GLY A N 1
ATOM 2024 C CA . GLY A 1 250 ? 26.084 -5.308 0.249 1.00 38.19 250 GLY A CA 1
ATOM 2025 C C . GLY A 1 250 ? 25.767 -6.600 0.997 1.00 38.19 250 GLY A C 1
ATOM 2026 O O . GLY A 1 250 ? 26.216 -6.783 2.128 1.00 38.19 250 GLY A O 1
ATOM 2027 N N . TYR A 1 251 ? 24.942 -7.459 0.407 1.00 39.78 251 TYR A N 1
ATOM 2028 C CA . TYR A 1 251 ? 24.586 -8.740 1.000 1.00 39.78 251 TYR A CA 1
ATOM 2029 C C . TYR A 1 251 ? 25.527 -9.835 0.494 1.00 39.78 251 TYR A C 1
ATOM 2031 O O . TYR A 1 251 ? 25.340 -10.373 -0.592 1.00 39.78 251 TYR A O 1
ATOM 2039 N N . GLU A 1 252 ? 26.535 -10.164 1.300 1.00 29.70 252 GLU A N 1
ATOM 2040 C CA . GLU A 1 252 ? 27.245 -11.444 1.238 1.00 29.70 252 GLU A CA 1
ATOM 2041 C C . GLU A 1 252 ? 26.505 -12.448 2.134 1.00 29.70 252 GLU A C 1
ATOM 2043 O O . GLU A 1 252 ? 26.557 -12.362 3.366 1.00 29.70 252 GLU A O 1
ATOM 2048 N N . TRP A 1 253 ? 25.796 -13.407 1.538 1.00 31.89 253 TRP A N 1
ATOM 2049 C CA . TRP A 1 253 ? 25.182 -14.501 2.290 1.00 31.89 253 TRP A CA 1
ATOM 2050 C C . TRP A 1 253 ? 26.249 -15.546 2.647 1.00 31.89 253 TRP A C 1
ATOM 2052 O O . TRP A 1 253 ? 26.697 -16.303 1.792 1.00 31.89 253 TRP A O 1
ATOM 2062 N N . GLY A 1 254 ? 26.672 -15.562 3.916 1.00 31.28 254 GLY A N 1
ATOM 2063 C CA . GLY A 1 254 ? 27.677 -16.494 4.450 1.00 31.28 254 GLY A CA 1
ATOM 2064 C C . GLY A 1 254 ? 28.387 -15.988 5.709 1.00 31.28 254 GLY A C 1
ATOM 2065 O O . GLY A 1 254 ? 28.808 -16.783 6.548 1.00 31.28 254 GLY A O 1
ATOM 2066 N N . SER A 1 255 ? 28.445 -14.669 5.923 1.00 29.81 255 SER A N 1
ATOM 2067 C CA . SER A 1 255 ? 28.946 -14.114 7.182 1.00 29.81 255 SER A CA 1
ATOM 2068 C C . SER A 1 255 ? 27.791 -13.895 8.164 1.00 29.81 255 SER A C 1
ATOM 2070 O O . SER A 1 255 ? 26.805 -13.221 7.868 1.00 29.81 255 SER A O 1
ATOM 2072 N N . ARG A 1 256 ? 27.891 -14.467 9.371 1.00 30.33 256 ARG A N 1
ATOM 2073 C CA . ARG A 1 256 ? 26.994 -14.186 10.507 1.00 30.33 256 ARG A CA 1
ATOM 2074 C C . ARG A 1 256 ? 27.159 -12.729 10.975 1.00 30.33 256 ARG A C 1
ATOM 2076 O O . ARG A 1 256 ? 27.610 -12.482 12.090 1.00 30.33 256 ARG A O 1
ATOM 2083 N N . LYS A 1 257 ? 26.801 -11.734 10.164 1.00 33.69 257 LYS A N 1
ATOM 2084 C CA . LYS A 1 257 ? 26.618 -10.357 10.636 1.00 33.69 257 LYS A CA 1
ATOM 2085 C C . LYS A 1 257 ? 25.146 -10.167 10.980 1.00 33.69 257 LYS A C 1
ATOM 2087 O O . LYS A 1 257 ? 24.262 -10.361 10.153 1.00 33.69 257 LYS A O 1
ATOM 2092 N N . LYS A 1 258 ? 24.892 -9.868 12.260 1.00 33.41 258 LYS A N 1
ATOM 2093 C CA . LYS A 1 258 ? 23.559 -9.684 12.848 1.00 33.41 258 LYS A CA 1
ATOM 2094 C C . LYS A 1 258 ? 22.719 -8.770 11.952 1.00 33.41 258 LYS A C 1
ATOM 2096 O O . LYS A 1 258 ? 23.068 -7.607 11.770 1.00 33.41 258 LYS A O 1
ATOM 2101 N N . THR A 1 259 ? 21.593 -9.280 11.453 1.00 34.19 259 THR A N 1
ATOM 2102 C CA . THR A 1 259 ? 20.521 -8.451 10.888 1.00 34.19 259 THR A CA 1
ATOM 2103 C C . THR A 1 259 ? 20.266 -7.273 11.839 1.00 34.19 259 THR A C 1
ATOM 2105 O O . THR A 1 259 ? 20.099 -7.525 13.040 1.00 34.19 259 THR A O 1
ATOM 2108 N N . PRO A 1 260 ? 20.242 -6.011 11.368 1.00 37.78 260 PRO A N 1
ATOM 2109 C CA . PRO A 1 260 ? 19.922 -4.868 12.217 1.00 37.78 260 PRO A CA 1
ATOM 2110 C C . PRO A 1 260 ? 18.600 -5.108 12.954 1.00 37.78 260 PRO A C 1
ATOM 2112 O O . PRO A 1 260 ? 17.692 -5.738 12.408 1.00 37.78 260 PRO A O 1
ATOM 2115 N N . LEU A 1 261 ? 18.472 -4.605 14.183 1.00 34.59 261 LEU A N 1
ATOM 2116 C CA . LEU A 1 261 ? 17.303 -4.810 15.052 1.00 34.59 261 LEU A CA 1
ATOM 2117 C C . LEU A 1 261 ? 15.971 -4.443 14.357 1.00 34.59 261 LEU A C 1
ATOM 2119 O O . LEU A 1 261 ? 14.940 -5.053 14.618 1.00 34.59 261 LEU A O 1
ATOM 2123 N N . ILE A 1 262 ? 16.006 -3.527 13.387 1.00 36.75 262 ILE A N 1
ATOM 2124 C CA . ILE A 1 262 ? 14.862 -3.136 12.551 1.00 36.75 262 ILE 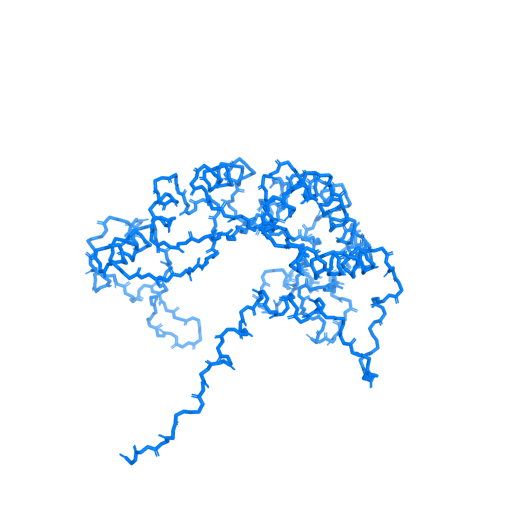A CA 1
ATOM 2125 C C . ILE A 1 262 ? 14.432 -4.222 11.564 1.00 36.75 262 ILE A C 1
ATOM 2127 O O . ILE A 1 262 ? 13.245 -4.347 11.305 1.00 36.75 262 ILE A O 1
ATOM 2131 N N . GLY A 1 263 ? 15.332 -5.078 11.081 1.00 31.48 263 GLY A N 1
ATOM 2132 C CA . GLY A 1 263 ? 14.952 -6.280 10.335 1.00 31.48 263 GLY A CA 1
ATOM 2133 C C . GLY A 1 263 ? 14.138 -7.253 11.193 1.00 31.48 263 GLY A C 1
ATOM 2134 O O . GLY A 1 263 ? 13.281 -7.948 10.665 1.00 31.48 263 GLY A O 1
ATOM 2135 N N . ARG A 1 264 ? 14.331 -7.253 12.522 1.00 33.09 264 ARG A N 1
ATOM 2136 C CA . ARG A 1 264 ? 13.476 -7.978 13.481 1.00 33.09 264 ARG A CA 1
ATOM 2137 C C . ARG A 1 264 ? 12.180 -7.234 13.806 1.00 33.09 264 ARG A C 1
ATOM 2139 O O . ARG A 1 264 ? 11.206 -7.890 14.140 1.00 33.09 264 ARG A O 1
ATOM 2146 N N . ILE A 1 265 ? 12.145 -5.905 13.685 1.00 34.59 265 ILE A N 1
ATOM 2147 C CA . ILE A 1 265 ? 10.921 -5.107 13.864 1.00 34.59 265 ILE A CA 1
ATOM 2148 C C . ILE A 1 265 ? 10.059 -5.147 12.602 1.00 34.59 265 ILE A C 1
ATOM 2150 O O . ILE A 1 265 ? 8.869 -5.335 12.729 1.00 34.59 265 ILE A O 1
ATOM 2154 N N . LEU A 1 266 ? 10.612 -5.077 11.392 1.00 33.47 266 LEU A N 1
ATOM 2155 C CA . LEU A 1 266 ? 9.856 -5.227 10.142 1.00 33.47 266 LEU A CA 1
ATOM 2156 C C . LEU A 1 266 ? 9.436 -6.686 9.905 1.00 33.47 266 LEU A C 1
ATOM 2158 O O . LEU A 1 266 ? 8.288 -6.910 9.536 1.00 33.47 266 LEU A O 1
ATOM 2162 N N . LYS A 1 267 ? 10.281 -7.674 10.255 1.00 33.62 267 LYS A N 1
ATOM 2163 C CA . LYS A 1 267 ? 9.835 -9.077 10.411 1.00 33.62 267 LYS A CA 1
ATOM 2164 C C . LYS A 1 267 ? 8.860 -9.269 11.581 1.00 33.62 267 LYS A C 1
ATOM 2166 O O . LYS A 1 267 ? 8.112 -10.230 11.584 1.00 33.62 267 LYS A O 1
ATOM 2171 N N . GLY A 1 268 ? 8.862 -8.373 12.570 1.00 29.25 268 GLY A N 1
ATOM 2172 C CA . GLY A 1 268 ? 7.928 -8.373 13.703 1.00 29.25 268 GLY A CA 1
ATOM 2173 C C . GLY A 1 268 ? 6.620 -7.619 13.433 1.00 29.25 268 GLY A C 1
ATOM 2174 O O . GLY A 1 268 ? 5.627 -7.853 14.116 1.00 29.25 268 GLY A O 1
ATOM 2175 N N . VAL A 1 269 ? 6.607 -6.738 12.429 1.00 33.41 269 VAL A N 1
ATOM 2176 C CA . VAL A 1 269 ? 5.430 -6.043 11.892 1.00 33.41 269 VAL A CA 1
ATOM 2177 C C . VAL A 1 269 ? 4.739 -6.942 10.861 1.00 33.41 269 VAL A C 1
ATOM 2179 O O . VAL A 1 269 ? 3.515 -6.924 10.779 1.00 33.41 269 VAL A O 1
ATOM 2182 N N . SER A 1 270 ? 5.475 -7.840 10.191 1.00 32.41 270 SER A N 1
ATOM 2183 C CA . 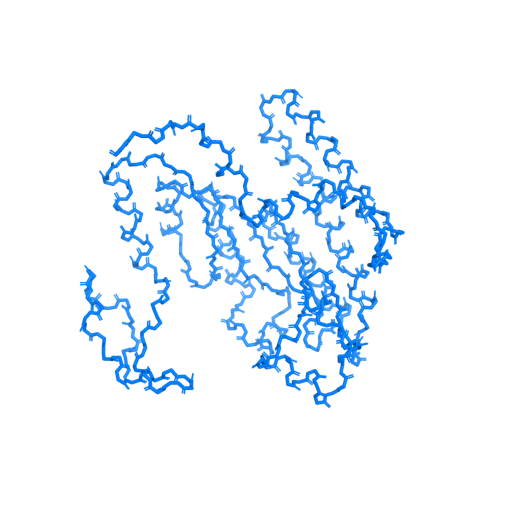SER A 1 270 ? 4.909 -9.054 9.588 1.00 32.41 270 SER A CA 1
ATOM 2184 C C . SER A 1 270 ? 4.712 -10.160 10.640 1.00 32.41 270 SER A C 1
ATOM 2186 O O . SER A 1 270 ? 5.382 -11.178 10.584 1.00 32.41 270 SER A O 1
ATOM 2188 N N . VAL A 1 271 ? 3.797 -9.942 11.594 1.00 34.69 271 VAL A N 1
ATOM 2189 C CA . VAL A 1 271 ? 3.133 -10.966 12.436 1.00 34.69 271 VAL A CA 1
ATOM 2190 C C . VAL A 1 271 ? 4.060 -11.911 13.248 1.00 34.69 271 VAL A C 1
ATOM 2192 O O . VAL A 1 271 ? 4.779 -12.725 12.695 1.00 34.69 271 VAL A O 1
ATOM 2195 N N . LEU A 1 272 ? 3.912 -11.883 14.587 1.00 29.58 272 LEU A N 1
ATOM 2196 C CA . LEU A 1 272 ? 4.435 -12.816 15.625 1.00 29.58 272 LEU A CA 1
ATOM 2197 C C . LEU A 1 272 ? 5.625 -12.327 16.473 1.00 29.58 272 LEU A C 1
ATOM 2199 O O . LEU A 1 272 ? 6.775 -12.711 16.290 1.00 29.58 272 LEU A O 1
ATOM 2203 N N . SER A 1 273 ? 5.315 -11.609 17.556 1.00 26.72 273 SER A N 1
ATOM 2204 C CA . SER A 1 273 ? 6.049 -11.786 18.829 1.00 26.72 273 SER A CA 1
ATOM 2205 C C . SER A 1 273 ? 5.187 -11.624 20.091 1.00 26.72 273 SER A C 1
ATOM 2207 O O . SER A 1 273 ? 5.668 -11.836 21.202 1.00 26.72 273 SER A O 1
ATOM 2209 N N . SER A 1 274 ? 3.881 -11.378 19.948 1.00 26.81 274 SER A N 1
ATOM 2210 C CA . SER A 1 274 ? 2.922 -11.423 21.065 1.00 26.81 274 SER A CA 1
ATOM 2211 C C . SER A 1 274 ? 2.395 -12.834 21.382 1.00 26.81 274 SER A C 1
ATOM 2213 O O . SER A 1 274 ? 1.616 -12.982 22.312 1.00 26.81 274 SER A O 1
ATOM 2215 N N . LEU A 1 275 ? 2.855 -13.875 20.673 1.00 28.75 275 LEU A N 1
ATOM 2216 C CA . LEU A 1 275 ? 2.505 -15.288 20.919 1.00 28.75 275 LEU A CA 1
ATOM 2217 C C . LEU A 1 275 ? 3.586 -16.089 21.674 1.00 28.75 275 LEU A C 1
ATOM 2219 O O . LEU A 1 275 ? 3.431 -17.283 21.881 1.00 28.75 275 LEU A O 1
ATOM 2223 N N . LEU A 1 276 ? 4.657 -15.445 22.157 1.00 25.77 276 LEU A N 1
ATOM 2224 C CA . LEU A 1 276 ? 5.718 -16.105 22.945 1.00 25.77 276 LEU A CA 1
ATOM 2225 C C . LEU A 1 276 ? 5.729 -15.716 24.433 1.00 25.77 276 LEU A C 1
ATOM 2227 O O . LEU A 1 276 ? 6.740 -15.839 25.122 1.00 25.77 276 LEU A O 1
ATOM 2231 N N . LYS A 1 277 ? 4.580 -15.284 24.961 1.00 27.78 277 LYS A N 1
ATOM 2232 C CA . LYS A 1 277 ? 4.339 -15.195 26.410 1.00 27.78 277 LYS A CA 1
ATOM 2233 C C . LYS A 1 277 ? 3.030 -15.881 26.814 1.00 27.78 277 LYS A C 1
ATOM 2235 O O . LYS A 1 277 ? 2.261 -15.332 27.593 1.00 27.78 277 LYS A O 1
ATOM 2240 N N . MET A 1 278 ? 2.804 -17.110 26.349 1.00 24.48 278 MET A N 1
ATOM 2241 C CA . MET A 1 278 ? 2.097 -18.079 27.189 1.00 24.48 278 MET A CA 1
ATOM 2242 C C . MET A 1 278 ? 3.145 -18.718 28.093 1.00 24.48 278 MET A C 1
ATOM 2244 O O . MET A 1 278 ? 4.028 -19.450 27.649 1.00 24.48 278 MET A O 1
ATOM 2248 N N . LYS A 1 279 ? 3.093 -18.342 29.373 1.00 26.38 279 LYS A N 1
ATOM 2249 C CA . LYS A 1 279 ? 3.766 -19.066 30.447 1.00 26.38 279 LYS A CA 1
ATOM 2250 C C . LYS A 1 279 ? 3.453 -20.554 30.283 1.00 26.38 279 LYS A C 1
ATOM 2252 O O . LYS A 1 279 ? 2.300 -20.906 30.058 1.00 26.38 279 LYS A O 1
ATOM 2257 N N . LYS A 1 280 ? 4.480 -21.391 30.443 1.00 29.11 280 LYS A N 1
ATOM 2258 C CA . LYS A 1 280 ? 4.342 -22.813 30.765 1.00 29.11 280 LYS A CA 1
ATOM 2259 C C . LYS A 1 280 ? 3.201 -22.978 31.780 1.00 29.11 280 LYS A C 1
ATOM 2261 O O . LYS A 1 280 ? 3.362 -22.575 32.930 1.00 29.11 280 LYS A O 1
ATOM 2266 N N . GLN A 1 281 ? 2.073 -23.534 31.359 1.00 25.27 281 GLN A N 1
ATOM 2267 C CA . GLN A 1 281 ? 1.215 -24.293 32.258 1.00 25.27 281 GLN A CA 1
ATOM 2268 C C . GLN A 1 281 ? 1.547 -25.770 32.023 1.00 25.27 281 GLN A C 1
ATOM 2270 O O . GLN A 1 281 ? 1.734 -26.161 30.868 1.00 25.27 281 GLN A O 1
ATOM 2275 N N . PRO A 1 282 ? 1.745 -26.559 33.090 1.00 30.09 282 PRO A N 1
ATOM 2276 C CA . PRO A 1 282 ? 2.133 -27.948 32.953 1.00 30.09 282 PRO A CA 1
ATOM 2277 C C . PRO A 1 282 ? 0.979 -28.738 32.346 1.00 30.09 282 PRO A C 1
ATOM 2279 O O . PRO A 1 282 ? -0.174 -28.552 32.726 1.00 30.09 282 PRO A O 1
ATOM 2282 N N . TYR A 1 283 ? 1.323 -29.625 31.416 1.00 27.03 283 TYR A N 1
ATOM 2283 C CA . TYR A 1 283 ? 0.468 -30.735 31.024 1.00 27.03 283 TYR A CA 1
ATOM 2284 C C . TYR A 1 283 ? -0.013 -31.455 32.289 1.00 27.03 283 TYR A C 1
ATOM 2286 O O . TYR A 1 283 ? 0.802 -31.964 33.061 1.00 27.03 283 TYR A O 1
ATOM 2294 N N . VAL A 1 284 ? -1.326 -31.497 32.490 1.00 30.95 284 VAL A N 1
ATOM 2295 C CA . VAL A 1 284 ? -1.976 -32.480 33.353 1.00 30.95 284 VAL A CA 1
ATOM 2296 C C . VAL A 1 284 ? -2.826 -33.347 32.430 1.00 30.95 284 VAL A C 1
ATOM 2298 O O . VAL A 1 284 ? -3.607 -32.812 31.651 1.00 30.95 284 VAL A O 1
ATOM 2301 N N . ARG A 1 285 ? -2.505 -34.642 32.515 1.00 33.03 285 ARG A N 1
ATOM 2302 C CA . ARG A 1 285 ? -3.011 -35.854 31.849 1.00 33.03 285 ARG A CA 1
ATOM 2303 C C . ARG A 1 285 ? -4.285 -35.747 31.020 1.00 33.03 285 ARG A C 1
ATOM 2305 O O . ARG A 1 285 ? -5.319 -35.338 31.582 1.00 33.03 285 ARG A O 1
#

pLDDT: mean 78.08, std 22.52, range [24.48, 98.56]

Radius of gyration: 21.69 Å; Cα contacts (8 Å, |Δi|>4): 349; chains: 1; bounding box: 58×53×56 Å

Nearest PDB structures (foldseek):
  9ccb-assembly1_A  TM=6.895E-01  e=1.803E-10  Methanothermobacter marburgensis
  6iaz-assembly1_A  TM=7.904E-01  e=8.284E-06  Methanocaldococcus infernus
  8avg-assembly1_C  TM=7.264E-01  e=2.572E-05  Mus musculus
  6qk7-assembly1_C  TM=7.509E-01  e=4.400E-05  Saccharomyces cerevisiae S288C
  8pty-assembly1_C  TM=7.049E-01  e=2.423E-05  Homo sapiens

Solvent-accessible surface area (backbone atoms only — not comparable to full-atom values): 16843 Å² total; per-residue (Å²): 131,83,91,57,76,84,77,55,68,86,94,44,75,88,76,58,78,33,80,86,34,56,38,89,93,75,61,46,62,45,77,85,84,69,90,42,64,65,55,54,47,53,55,26,51,50,35,52,75,69,65,59,88,57,78,46,70,52,76,43,57,37,82,68,61,53,56,70,59,39,39,47,36,33,73,39,27,36,48,35,41,32,33,66,59,39,53,46,34,63,70,55,28,58,76,69,65,67,83,66,51,67,66,41,44,53,49,41,50,51,36,33,49,76,36,67,33,42,34,33,38,35,32,50,40,68,48,85,91,44,36,73,66,48,50,49,35,23,46,50,42,59,60,71,46,89,54,73,40,76,47,75,29,30,42,58,62,48,87,91,36,71,61,23,53,56,31,58,76,70,63,14,62,76,66,89,60,69,86,53,71,39,47,89,39,53,46,44,40,49,98,71,40,41,24,74,54,42,52,55,50,50,42,49,36,53,43,69,53,59,75,31,69,71,48,51,55,52,57,55,75,72,52,92,41,73,74,57,45,55,54,47,50,51,52,49,50,54,48,50,47,57,60,68,45,81,77,78,74,74,80,68,92,82,64,94,68,79,73,55,73,60,60,56,47,56,52,40,69,59,69,74,68,87,77,80,73,72,73,89,71,81,90,74,135

=== Feature glossary ===
The record interleaves many kinds of information about one protein. Here is each kind framed as the question it answers.

Q: What known structures does this most resemble?
A: Structural nearest neighbors (via Foldseek easy-search vs the PDB). Reported per hit: target PDB id, E-value, and alignment TM-score. A TM-score above ~0.5 is the conventional threshold for 'same fold'.

Q: Where is each backbone atom in 3D?
A: The mmCIF table is the protein's shape written out atom by atom. For each backbone N, Cα, C, and carbonyl O, it records an (x, y, z) coordinate triple in Å plus the residue type, chain letter, and residue number.

Q: What are the backbone torsion angles?
A: The φ/ψ torsion pair specifies the backbone conformation at each residue. φ rotates about the N–Cα bond, ψ about the Cα–C bond. Steric clashes forbid most of the (φ, ψ) plane — the allowed regions (α-helix basin, β-sheet basin, left-handed helix) are the Ramachandran-allowed regions.

Q: Which residues are buried vs exposed?
A: Solvent-accessible surface area (SASA) is the area in Å² traced out by the centre of a 1.4 Å probe sphere (a water molecule) rolled over the protein's van der Waals surface (Shrake–Rupley / Lee–Richards construction). Buried residues have near-zero SASA; fully exposed residues can exceed 200 Å². The total SASA scales roughly with the number of surface residues.

Q: How confident is the AlphaFold model at each residue?
A: pLDDT is the predicted lDDT-Cα score: AlphaFold's confidence that the local environment of each residue (all inter-atomic distances within 15 Å) is correctly placed. It is a per-residue number between 0 and 100, with higher meaning more reliable.

Q: What does the local fold look like, residue by residue?
A: 3Di is Foldseek's structural alphabet. Each residue is assigned one of twenty discrete states based on how its Cα sits relative to its spatial (not sequential) neighbors. Aligning 3Di strings finds structural homologs roughly as well as full 3D superposition, but orders of magnitude faster.

Q: How big and how compact is the whole molecule?
A: Radius of gyration (Rg) is the root-mean-square distance of Cα atoms from their centroid — a single number for overall size and compactness. A globular domain of N residues has Rg ≈ 2.2·N^0.38 Å; an extended or disordered chain has a much larger Rg. The Cα contact count is the number of residue pairs whose Cα atoms are within 8 Å and are more than four positions apart in sequence — a standard proxy for tertiary packing density. The bounding box is the smallest axis-aligned box enclosing all Cα atoms.

Q: Which residues are in helices, strands, or loops?
A: DSSP 8-state secondary structure assigns each residue one of H (α-helix), G (3₁₀-helix), I (π-helix), E (extended β-strand), B (isolated β-bridge), T (hydrogen-bonded turn), S (bend), or '-' (coil). The assignment is computed from backbone hydrogen-bond geometry via the Kabsch–Sander algorithm.

Q: How mobile is each atom in the crystal?
A: Crystallographic B-factors measure how much each atom's electron density is smeared out, in Å². They rise in mobile loops and surface residues and fall in the buried interior. In AlphaFold models this column is repurposed to hold pLDDT instead.

Q: What if only a Cα trace is available?
A: P-SEA three-state annotation labels each residue as helix, strand, or coil based purely on the geometry of the Cα trace. It serves as a fallback when the full backbone (and thus DSSP) is unavailable.

Q: What family and function is it annotated with?
A: Database cross-references. InterPro integrates a dozen domain/family signature databases into unified entries with residue-range hits. GO terms attach function/process/location labels with evidence codes. CATH codes position the fold in a four-level structural taxonomy. Organism is the NCBI-taxonomy species name.

Q: Are the domains correctly placed relative to each other?
A: Predicted Aligned Error (PAE) is an AlphaFold confidence matrix: entry (i, j) is the expected error in the position of residue j, in ångströms, when the prediction is superimposed on the true structure at residue i. Low PAE within a block of residues means that block is internally rigid and well-predicted; high PAE between two blocks means their relative placement is uncertain even if each block individually is confident.

Q: What do the diagnostic plots show?
A: Three diagnostic plots accompany the record. The Cα contact map visualizes the tertiary structure as a 2D adjacency matrix (8 Å cutoff, sequence-local contacts suppressed). The Ramachandran plot shows the distribution of backbone (φ, ψ) torsions, with points in the α and β basins reflecting secondary structure content. The PAE plot shows AlphaFold's inter-residue confidence as a color matrix.

Q: What is the amino-acid chain?
A: Primary structure: the covalent order of the twenty standard amino acids along the backbone. Two proteins with the same sequence will (almost always) fold to the same structure; two with 30% identity often share a fold but not the details.

Q: What do the rendered images show?
A: The six renders are orthographic views along the three Cartesian axes in both directions. Representation (cartoon, sticks, or surface) and color scheme (sequence-rainbow or by-chain) vary across proteins so the training set covers all the common visualization conventions.